Protein AF-A0A1W9VW92-F1 (afdb_monomer)

Nearest PDB structures (foldseek):
  2hr5-assembly1_A  TM=6.811E-01  e=4.823E+00  Pyrococcus furiosus
  6mlt-assembly1_A  TM=2.821E-01  e=1.478E+00  Vibrio cholerae O1 biovar El Tor str. N16961

Secondary structure (DSSP, 8-state):
-------------------------EEETTEEE----EEEEEESS--EEEEEEEEEE-TT--EESEEEEEETTEEEEEEGGGEEEEEE-TT-SS-SSSTTEEEEEEEETTS-EEEEEEE-SSEEEEEETTTTEEEEE-GGGT-EEEEEEE--SEEEE-TTT--EE--TT--B-TTT-PBPEEEE------

Foldseek 3Di:
DDDDPDDDPPPPPDPPPPPPPPDPFDDDPPDGDDLQQWKWWAWPVRDTFTFGPKWWQALVRDTDQWWFKDDDHDTDTGGPQQFFKKFFDLVFLCPPPDGQWGWIWTQTLVRDIDTITTRQRTWMWGQGPVVRGIDIGRSSPSTTGMMGGDDDAKWWAQPPPGDIGRPPVDQADPPPRRGTDIDDRDPPDD

pLDDT: mean 75.58, std 20.57, range [32.0, 95.0]

Mean predicted aligned error: 11.96 Å

Structure (mmCIF, N/CA/C/O backbone):
data_AF-A0A1W9VW92-F1
#
_entry.id   AF-A0A1W9VW92-F1
#
loop_
_atom_site.group_PDB
_atom_site.id
_atom_site.type_symbol
_atom_site.label_atom_id
_atom_site.label_alt_id
_atom_site.label_comp_id
_atom_site.label_asym_id
_atom_site.label_entity_id
_atom_site.label_seq_id
_atom_site.pdbx_PDB_ins_code
_atom_site.Cartn_x
_atom_site.Cartn_y
_atom_site.Cartn_z
_atom_site.occupancy
_atom_site.B_iso_or_equiv
_atom_site.auth_seq_id
_atom_site.auth_comp_id
_atom_site.auth_asym_id
_atom_site.auth_atom_id
_atom_site.pdbx_PDB_model_num
ATOM 1 N N . MET A 1 1 ? -7.649 1.281 -78.343 1.00 40.06 1 MET A N 1
ATOM 2 C CA . MET A 1 1 ? -6.884 0.354 -77.482 1.00 40.06 1 MET A CA 1
ATOM 3 C C . MET A 1 1 ? -6.890 0.902 -76.067 1.00 40.06 1 MET A C 1
ATOM 5 O O . MET A 1 1 ? -6.618 2.079 -75.884 1.00 40.06 1 MET A O 1
ATOM 9 N N . LYS A 1 2 ? -7.332 0.067 -75.124 1.00 39.59 2 LYS A N 1
ATOM 10 C CA . LYS A 1 2 ? -7.549 0.353 -73.701 1.00 39.59 2 LYS A CA 1
ATOM 11 C C . LYS A 1 2 ? -6.207 0.550 -72.988 1.00 39.59 2 LYS A C 1
ATOM 13 O O . LYS A 1 2 ? -5.402 -0.368 -73.035 1.00 39.59 2 LYS A O 1
ATOM 18 N N . ASN A 1 3 ? -6.024 1.656 -72.268 1.00 37.84 3 ASN A N 1
ATOM 19 C CA . ASN A 1 3 ? -5.029 1.747 -71.198 1.00 37.84 3 ASN A CA 1
ATOM 20 C C . ASN A 1 3 ? -5.781 1.902 -69.875 1.00 37.84 3 ASN A C 1
ATOM 22 O O . ASN A 1 3 ? -6.269 2.976 -69.537 1.00 37.84 3 ASN A O 1
ATOM 26 N N . PHE A 1 4 ? -5.939 0.778 -69.179 1.00 41.06 4 PHE A N 1
ATOM 27 C CA . PHE A 1 4 ? -6.441 0.711 -67.813 1.00 41.06 4 PHE A CA 1
ATOM 28 C C . PHE A 1 4 ? -5.296 1.128 -66.883 1.00 41.06 4 PHE A C 1
ATOM 30 O O . PHE A 1 4 ? -4.281 0.439 -66.808 1.00 41.06 4 PHE A O 1
ATOM 37 N N . LEU A 1 5 ? -5.445 2.260 -66.199 1.00 40.91 5 LEU A N 1
ATOM 38 C CA . LEU A 1 5 ? -4.585 2.632 -65.081 1.00 40.91 5 LEU A CA 1
ATOM 39 C C . LEU A 1 5 ? -5.025 1.775 -63.883 1.00 40.91 5 LEU A C 1
ATOM 41 O O . LEU A 1 5 ? -6.068 2.036 -63.286 1.00 40.91 5 LEU A O 1
ATOM 45 N N . ILE A 1 6 ? -4.290 0.708 -63.572 1.00 47.03 6 ILE A N 1
ATOM 46 C CA . ILE A 1 6 ? -4.511 -0.060 -62.343 1.00 47.03 6 ILE A CA 1
ATOM 47 C C . ILE A 1 6 ? -3.692 0.599 -61.235 1.00 47.03 6 ILE A C 1
ATOM 49 O O . ILE A 1 6 ? -2.463 0.584 -61.243 1.00 47.03 6 ILE A O 1
ATOM 53 N N . LEU A 1 7 ? -4.423 1.203 -60.301 1.00 39.25 7 LEU A N 1
ATOM 54 C CA . LEU A 1 7 ? -3.963 1.655 -58.996 1.00 39.25 7 LEU A CA 1
ATOM 55 C C . LEU A 1 7 ? -3.492 0.423 -58.200 1.00 39.25 7 LEU A C 1
ATOM 57 O O . LEU A 1 7 ? -4.304 -0.452 -57.903 1.00 39.25 7 LEU A O 1
ATOM 61 N N . ILE A 1 8 ? -2.211 0.340 -57.842 1.00 43.34 8 ILE A N 1
ATOM 62 C CA . ILE A 1 8 ? -1.732 -0.636 -56.852 1.00 43.34 8 ILE A CA 1
ATOM 63 C C . ILE A 1 8 ? -1.514 0.126 -55.544 1.00 43.34 8 ILE A C 1
ATOM 65 O O . ILE A 1 8 ? -0.464 0.719 -55.313 1.00 43.34 8 ILE A O 1
ATOM 69 N N . LEU A 1 9 ? -2.550 0.139 -54.703 1.00 40.50 9 LEU A N 1
ATOM 70 C CA . LEU A 1 9 ? -2.446 0.484 -53.287 1.00 40.50 9 LEU A CA 1
ATOM 71 C C . LEU A 1 9 ? -1.754 -0.684 -52.580 1.00 40.50 9 LEU A C 1
ATOM 73 O O . LEU A 1 9 ? -2.382 -1.695 -52.271 1.00 40.50 9 LEU A O 1
ATOM 77 N N . ILE A 1 10 ? -0.449 -0.558 -52.350 1.00 43.38 10 ILE A N 1
ATOM 78 C CA . ILE A 1 10 ? 0.281 -1.452 -51.452 1.00 43.38 10 ILE A CA 1
ATOM 79 C C . ILE A 1 10 ? -0.115 -1.051 -50.028 1.00 43.38 10 ILE A C 1
ATOM 81 O O . ILE A 1 10 ? 0.468 -0.147 -49.437 1.00 43.38 10 ILE A O 1
ATOM 85 N N . PHE A 1 11 ? -1.145 -1.703 -49.488 1.00 39.75 11 PHE A N 1
ATOM 86 C CA . PHE A 1 11 ? -1.361 -1.750 -48.046 1.00 39.75 11 PHE A CA 1
ATOM 87 C C . PHE A 1 11 ? -0.229 -2.589 -47.452 1.00 39.75 11 PHE A C 1
ATOM 89 O O . PHE A 1 11 ? -0.288 -3.818 -47.442 1.00 39.75 11 PHE A O 1
ATOM 96 N N . SER A 1 12 ? 0.831 -1.934 -46.982 1.00 36.38 12 SER A N 1
ATOM 97 C CA . SER A 1 12 ? 1.772 -2.557 -46.059 1.00 36.38 12 SER A CA 1
ATOM 98 C C . SER A 1 12 ? 1.027 -2.828 -44.754 1.00 36.38 12 SER A C 1
ATOM 100 O O . SER A 1 12 ? 0.931 -1.960 -43.886 1.00 36.38 12 SER A O 1
ATOM 102 N N . TYR A 1 13 ? 0.460 -4.030 -44.652 1.00 39.12 13 TYR A N 1
ATOM 103 C CA . TYR A 1 13 ? 0.126 -4.675 -43.390 1.00 39.12 13 TYR A CA 1
ATOM 104 C C . TYR A 1 13 ? 1.427 -4.795 -42.592 1.00 39.12 13 TYR A C 1
ATOM 106 O O . TYR A 1 13 ? 2.175 -5.760 -42.732 1.00 39.12 13 TYR A O 1
ATOM 114 N N . PHE A 1 14 ? 1.724 -3.788 -41.778 1.00 38.12 14 PHE A N 1
ATOM 115 C CA . PHE A 1 14 ? 2.544 -4.021 -40.604 1.00 38.12 14 PHE A CA 1
ATOM 116 C C . PHE A 1 14 ? 1.687 -4.870 -39.667 1.00 38.12 14 PHE A C 1
ATOM 118 O O . PHE A 1 14 ? 0.619 -4.400 -39.261 1.00 38.12 14 PHE A O 1
ATOM 125 N N . PRO A 1 15 ? 2.081 -6.105 -39.314 1.00 37.47 15 PRO A N 1
ATOM 126 C CA . PRO A 1 15 ? 1.569 -6.654 -38.080 1.00 37.47 15 PRO A CA 1
ATOM 127 C C . PRO A 1 15 ? 2.000 -5.666 -36.994 1.00 37.47 15 PRO A C 1
ATOM 129 O O . PRO A 1 15 ? 3.193 -5.428 -36.796 1.00 37.47 15 PRO A O 1
ATOM 132 N N . LEU A 1 16 ? 1.017 -5.049 -36.336 1.00 39.41 16 LEU A N 1
ATOM 133 C CA . LEU A 1 16 ? 1.162 -4.610 -34.957 1.00 39.41 16 LEU A CA 1
ATOM 134 C C . LEU A 1 16 ? 1.592 -5.862 -34.194 1.00 39.41 16 LEU A C 1
ATOM 136 O O . LEU A 1 16 ? 0.768 -6.650 -33.738 1.00 39.41 16 LEU A O 1
ATOM 140 N N . ILE A 1 17 ? 2.902 -6.086 -34.150 1.00 39.09 17 ILE A N 1
ATOM 141 C CA . ILE A 1 17 ? 3.525 -6.875 -33.110 1.00 39.09 17 ILE A CA 1
ATOM 142 C C . ILE A 1 17 ? 3.243 -6.035 -31.874 1.00 39.09 17 ILE A C 1
ATOM 144 O O . ILE A 1 17 ? 3.943 -5.068 -31.587 1.00 39.09 17 ILE A O 1
ATOM 148 N N . GLY A 1 18 ? 2.122 -6.335 -31.219 1.00 34.53 18 GLY A N 1
ATOM 149 C CA . GLY A 1 18 ? 2.037 -6.086 -29.800 1.00 34.53 18 GLY A CA 1
ATOM 150 C C . GLY A 1 18 ? 3.250 -6.789 -29.226 1.00 34.53 18 GLY A C 1
ATOM 151 O O . GLY A 1 18 ? 3.357 -8.011 -29.328 1.00 34.53 18 GLY A O 1
ATOM 152 N N . GLU A 1 19 ? 4.205 -6.013 -28.725 1.00 32.00 19 GLU A N 1
ATOM 153 C CA . GLU A 1 19 ? 5.074 -6.522 -27.683 1.00 32.00 19 GLU A CA 1
ATOM 154 C C . GLU A 1 19 ? 4.125 -7.103 -26.636 1.00 32.00 19 GLU A C 1
ATOM 156 O O . GLU A 1 19 ? 3.408 -6.373 -25.949 1.00 32.00 19 GLU A O 1
ATOM 161 N N . GLU A 1 20 ? 4.046 -8.434 -26.570 1.00 34.25 20 GLU A N 1
ATOM 162 C CA . GLU A 1 20 ? 3.711 -9.060 -25.306 1.00 34.25 20 GLU A CA 1
ATOM 163 C C . GLU A 1 20 ? 4.701 -8.447 -24.322 1.00 34.25 20 GLU A C 1
ATOM 165 O O . GLU A 1 20 ? 5.908 -8.650 -24.446 1.00 34.25 20 GLU A O 1
ATOM 170 N N . VAL A 1 21 ? 4.192 -7.653 -23.383 1.00 36.69 21 VAL A N 1
ATOM 171 C CA . VAL A 1 21 ? 4.941 -7.198 -22.214 1.00 36.69 21 VAL A CA 1
ATOM 172 C C . VAL A 1 21 ? 5.168 -8.435 -21.336 1.00 36.69 21 VAL A C 1
ATOM 174 O O . VAL A 1 21 ? 4.574 -8.604 -20.278 1.00 36.69 21 VAL A O 1
ATOM 177 N N . LYS A 1 22 ? 5.970 -9.373 -21.838 1.00 36.28 22 LYS A N 1
ATOM 178 C CA . LYS A 1 22 ? 6.556 -10.481 -21.105 1.00 36.28 22 LYS A CA 1
ATOM 179 C C . LYS A 1 22 ? 7.962 -10.033 -20.777 1.00 36.28 22 LYS A C 1
ATOM 181 O O . LYS A 1 22 ? 8.830 -10.066 -21.636 1.00 36.28 22 LYS A O 1
ATOM 186 N N . ASP A 1 23 ? 8.087 -9.536 -19.555 1.00 46.94 23 ASP A N 1
ATOM 187 C CA . ASP A 1 23 ? 9.312 -9.286 -18.785 1.00 46.94 23 ASP A CA 1
ATOM 188 C C . ASP A 1 23 ? 9.336 -7.870 -18.208 1.00 46.94 23 ASP A C 1
ATOM 190 O O . ASP A 1 23 ? 10.235 -7.059 -18.417 1.00 46.94 23 ASP A O 1
ATOM 194 N N . ASN A 1 24 ? 8.333 -7.602 -17.375 1.00 42.19 24 ASN A N 1
ATOM 195 C CA . ASN A 1 24 ? 8.362 -6.537 -16.382 1.00 42.19 24 ASN A CA 1
ATOM 196 C C . ASN A 1 24 ? 9.312 -6.923 -15.225 1.00 42.19 24 ASN A C 1
ATOM 198 O O . ASN A 1 24 ? 8.895 -7.084 -14.085 1.00 42.19 24 ASN A O 1
ATOM 202 N N . LYS A 1 25 ? 10.607 -7.107 -15.498 1.00 41.59 25 LYS A N 1
ATOM 203 C CA . LYS A 1 25 ? 11.623 -7.332 -14.456 1.00 41.59 25 LYS A CA 1
ATOM 204 C C . LYS A 1 25 ? 12.615 -6.176 -14.477 1.00 41.59 25 LYS A C 1
ATOM 206 O O . LYS A 1 25 ? 13.419 -6.055 -15.397 1.00 41.59 25 LYS A O 1
ATOM 211 N N . ILE A 1 26 ? 12.561 -5.306 -13.466 1.00 37.84 26 ILE A N 1
ATOM 212 C CA . ILE A 1 26 ? 13.594 -4.283 -13.270 1.00 37.84 26 ILE A CA 1
ATOM 213 C C . ILE A 1 26 ? 14.710 -4.914 -12.436 1.00 37.84 26 ILE A C 1
ATOM 215 O O . ILE A 1 26 ? 14.524 -5.252 -11.268 1.00 37.84 26 ILE A O 1
ATOM 219 N N . LEU A 1 27 ? 15.873 -5.080 -13.063 1.00 32.44 27 LEU A N 1
ATOM 220 C CA . LEU A 1 27 ? 17.086 -5.595 -12.438 1.00 32.44 27 LEU A CA 1
ATOM 221 C C . LEU A 1 27 ? 17.753 -4.500 -11.597 1.00 32.44 27 LEU A C 1
ATOM 223 O O . LEU A 1 27 ? 18.118 -3.448 -12.122 1.00 32.44 27 LEU A O 1
ATOM 227 N N . PHE A 1 28 ? 17.972 -4.776 -10.312 1.00 35.41 28 PHE A N 1
ATOM 228 C CA . PHE A 1 28 ? 18.953 -4.059 -9.498 1.00 35.41 28 PHE A CA 1
ATOM 229 C C . PHE A 1 28 ? 20.000 -5.066 -9.021 1.00 35.41 28 PHE A C 1
ATOM 231 O O . PHE A 1 28 ? 19.653 -5.980 -8.279 1.00 35.41 28 PHE A O 1
ATOM 238 N N . GLU A 1 29 ? 21.248 -4.896 -9.476 1.00 41.31 29 GLU A N 1
ATOM 239 C CA . GLU A 1 29 ? 22.472 -5.523 -8.934 1.00 41.31 29 GLU A CA 1
ATOM 240 C C . GLU A 1 29 ? 22.288 -6.973 -8.436 1.00 41.31 29 GLU A C 1
ATOM 242 O O . GLU A 1 29 ? 22.528 -7.278 -7.272 1.00 41.31 29 GLU A O 1
ATOM 247 N N . ASP A 1 30 ? 21.842 -7.863 -9.331 1.00 39.53 30 ASP A N 1
ATOM 248 C CA . ASP A 1 30 ? 21.694 -9.316 -9.116 1.00 39.53 30 ASP A CA 1
ATOM 249 C C . ASP A 1 30 ? 20.403 -9.786 -8.416 1.00 39.53 30 ASP A C 1
ATOM 251 O O . ASP A 1 30 ? 20.308 -10.945 -8.008 1.00 39.53 30 ASP A O 1
ATOM 255 N N . ARG A 1 31 ? 19.374 -8.934 -8.286 1.00 37.12 31 ARG A N 1
ATOM 256 C CA . ARG A 1 31 ? 18.051 -9.338 -7.769 1.00 37.12 31 ARG A CA 1
ATOM 257 C C . ARG A 1 31 ? 16.915 -8.872 -8.676 1.00 37.12 31 ARG A C 1
ATOM 259 O O . ARG A 1 31 ? 16.837 -7.697 -9.041 1.00 37.12 31 ARG A O 1
ATOM 266 N N . VAL A 1 32 ? 16.004 -9.791 -9.003 1.00 41.03 32 VAL A N 1
ATOM 267 C CA . VAL A 1 32 ? 14.725 -9.472 -9.650 1.00 41.03 32 VAL A CA 1
ATOM 268 C C . VAL A 1 32 ? 13.829 -8.846 -8.587 1.00 41.03 32 VAL A C 1
ATOM 270 O O . VAL A 1 32 ? 13.257 -9.532 -7.745 1.00 41.03 32 VAL A O 1
ATOM 273 N N . TYR A 1 33 ? 13.759 -7.519 -8.571 1.00 42.00 33 TYR A N 1
ATOM 274 C CA . TYR A 1 33 ? 12.760 -6.826 -7.773 1.00 42.00 33 TYR A CA 1
ATOM 275 C C . TYR A 1 33 ? 11.498 -6.724 -8.627 1.00 42.00 33 TYR A C 1
ATOM 277 O O . TYR A 1 33 ? 11.541 -6.142 -9.711 1.00 42.00 33 TYR A O 1
ATOM 285 N N . ASP A 1 34 ? 10.393 -7.287 -8.145 1.00 52.59 34 ASP A N 1
ATOM 286 C CA . ASP A 1 34 ? 9.054 -7.024 -8.672 1.00 52.59 34 ASP A CA 1
ATOM 287 C C . ASP A 1 34 ? 8.388 -5.954 -7.787 1.00 52.59 34 ASP A C 1
ATOM 289 O O . ASP A 1 34 ? 7.787 -6.269 -6.752 1.00 52.59 34 ASP A O 1
ATOM 293 N N . PRO A 1 35 ? 8.578 -4.653 -8.085 1.00 51.25 35 PRO A N 1
ATOM 294 C CA . PRO A 1 35 ? 7.805 -3.611 -7.447 1.00 51.25 35 PRO A CA 1
ATOM 295 C C . PRO A 1 35 ? 6.425 -3.584 -8.099 1.00 51.25 35 PRO A C 1
ATOM 297 O O . PRO A 1 35 ? 6.255 -2.880 -9.091 1.00 51.25 35 PRO A O 1
ATOM 300 N N . PHE A 1 36 ? 5.470 -4.317 -7.520 1.00 62.03 36 PHE A N 1
ATOM 301 C CA . PHE A 1 36 ? 4.012 -4.152 -7.652 1.00 62.03 36 PHE A CA 1
ATOM 302 C C . PHE A 1 36 ? 3.617 -3.181 -8.756 1.00 62.03 36 PHE A C 1
ATOM 304 O O . PHE A 1 36 ? 3.574 -1.958 -8.557 1.00 62.03 36 PHE A O 1
ATOM 311 N N . PHE A 1 37 ? 3.398 -3.729 -9.949 1.00 63.31 37 PHE A N 1
ATOM 312 C CA . PHE A 1 37 ? 3.273 -2.898 -11.133 1.00 63.31 37 PHE A CA 1
ATOM 313 C C . PHE A 1 37 ? 2.050 -2.023 -11.114 1.00 63.31 37 PHE A C 1
ATOM 315 O O . PHE A 1 37 ? 2.101 -1.018 -11.815 1.00 63.31 37 PHE A O 1
ATOM 322 N N . SER A 1 38 ? 1.006 -2.351 -10.344 1.00 85.31 38 SER A N 1
ATOM 323 C CA . SER A 1 38 ? -0.173 -1.506 -10.272 1.00 85.31 38 SER A CA 1
ATOM 324 C C . SER A 1 38 ? -0.913 -1.516 -8.939 1.00 85.31 38 SER A C 1
ATOM 326 O O . SER A 1 38 ? -0.801 -2.428 -8.122 1.00 85.31 38 SER A O 1
ATOM 328 N N . ALA A 1 39 ? -1.667 -0.444 -8.729 1.00 92.12 39 ALA A N 1
ATOM 329 C CA . ALA A 1 39 ? -2.627 -0.313 -7.652 1.00 92.12 39 ALA A CA 1
ATOM 330 C C . ALA A 1 39 ? -3.865 0.428 -8.167 1.00 92.12 39 ALA A C 1
ATOM 332 O O . ALA A 1 39 ? -3.744 1.318 -9.011 1.00 92.12 39 ALA A O 1
ATOM 333 N N . THR A 1 40 ? -5.038 0.100 -7.634 1.00 94.62 40 THR A N 1
ATOM 334 C CA . THR A 1 40 ? -6.226 0.946 -7.754 1.00 94.62 40 THR A CA 1
ATOM 335 C C . THR A 1 40 ? -6.297 1.849 -6.537 1.00 94.62 40 THR A C 1
ATOM 337 O O . THR A 1 40 ? -6.327 1.380 -5.400 1.00 94.62 40 THR A O 1
ATOM 340 N N . VAL A 1 41 ? -6.323 3.155 -6.768 1.00 94.94 41 VAL A N 1
ATOM 341 C CA . VAL A 1 41 ? -6.540 4.159 -5.727 1.00 94.94 41 VAL A CA 1
ATOM 342 C C . VAL A 1 41 ? -7.939 4.721 -5.902 1.00 94.94 41 VAL A C 1
ATOM 344 O O . VAL A 1 41 ? -8.288 5.139 -7.000 1.00 94.94 41 VAL A O 1
ATOM 347 N N . VAL A 1 42 ? -8.729 4.734 -4.834 1.00 94.69 42 VAL A N 1
ATOM 348 C CA . VAL A 1 42 ? -10.076 5.315 -4.844 1.00 94.69 42 VAL A CA 1
ATOM 349 C C . VAL A 1 42 ? -10.063 6.579 -4.010 1.00 94.69 42 VAL A C 1
ATOM 351 O O . VAL A 1 42 ? -9.643 6.554 -2.847 1.00 94.69 42 VAL A O 1
ATOM 354 N N . ASP A 1 43 ? -10.505 7.685 -4.594 1.00 91.31 43 ASP A N 1
ATOM 355 C CA . ASP A 1 43 ? -10.560 8.966 -3.903 1.00 91.31 43 ASP A CA 1
ATOM 356 C C . ASP A 1 43 ? -11.820 9.107 -3.021 1.00 91.31 43 ASP A C 1
ATOM 358 O O . ASP A 1 43 ? -12.565 8.149 -2.789 1.00 91.31 43 ASP A O 1
ATOM 362 N N . ASN A 1 44 ? -12.042 10.293 -2.453 1.00 87.44 44 ASN A N 1
ATOM 363 C CA . ASN A 1 44 ? -13.218 10.585 -1.629 1.00 87.44 44 ASN A CA 1
ATOM 364 C C . ASN A 1 44 ? -14.491 10.928 -2.426 1.00 87.44 44 ASN A C 1
ATOM 366 O O . ASN A 1 44 ? -15.562 11.035 -1.826 1.00 87.44 44 ASN A O 1
ATOM 370 N N . GLN A 1 45 ? -14.390 11.075 -3.747 1.00 89.81 45 GLN A N 1
ATOM 371 C CA . GLN A 1 45 ? -15.508 11.250 -4.677 1.00 89.81 45 GLN A CA 1
ATOM 372 C C . GLN A 1 45 ? -15.933 9.918 -5.315 1.00 89.81 45 GLN A C 1
ATOM 374 O O . GLN A 1 45 ? -16.985 9.854 -5.952 1.00 89.81 45 GLN A O 1
ATOM 379 N N . GLY A 1 46 ? -15.154 8.854 -5.101 1.00 90.38 46 GLY A N 1
ATOM 380 C CA . GLY A 1 46 ? -15.357 7.544 -5.709 1.00 90.38 46 GLY A CA 1
ATOM 381 C C . GLY A 1 46 ? -14.719 7.419 -7.093 1.00 90.38 46 GLY A C 1
ATOM 382 O O . GLY A 1 46 ? -15.055 6.489 -7.820 1.00 90.38 46 GLY A O 1
ATOM 383 N N . GLU A 1 47 ? -13.829 8.340 -7.477 1.00 92.00 47 GLU A N 1
ATOM 384 C CA . GLU A 1 47 ? -13.027 8.193 -8.687 1.00 92.00 47 GLU A CA 1
ATOM 385 C C . GLU A 1 47 ? -11.930 7.148 -8.462 1.00 92.00 47 GLU A C 1
ATOM 387 O O . GLU A 1 47 ? -11.235 7.149 -7.442 1.00 92.00 47 GLU A O 1
ATOM 392 N N . GLU A 1 48 ? -11.790 6.248 -9.434 1.00 94.50 48 GLU A N 1
ATOM 393 C CA . GLU A 1 48 ? -10.800 5.179 -9.422 1.00 94.50 48 GLU A CA 1
ATOM 394 C C . GLU A 1 48 ? -9.629 5.512 -10.347 1.00 94.50 48 GLU A C 1
ATOM 396 O O . GLU A 1 48 ? -9.799 5.795 -11.537 1.00 94.50 48 GLU A O 1
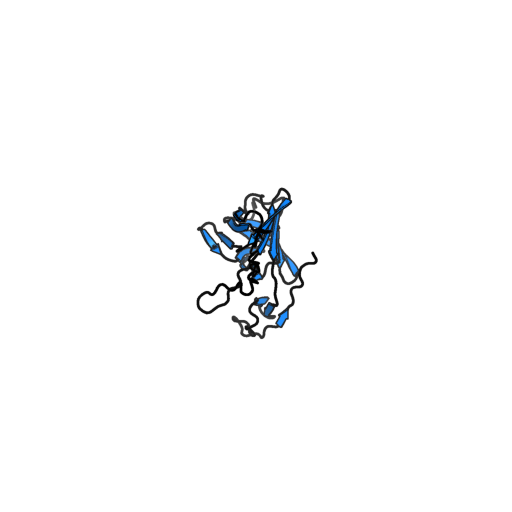ATOM 401 N N . PHE A 1 49 ? -8.424 5.402 -9.798 1.00 93.69 49 PHE A N 1
ATOM 402 C CA . PHE A 1 49 ? -7.166 5.599 -10.497 1.00 93.69 49 PHE A CA 1
ATOM 403 C C . PHE A 1 49 ? -6.425 4.268 -10.559 1.00 93.69 49 PHE A C 1
ATOM 405 O O . PHE A 1 49 ? -5.891 3.804 -9.549 1.00 93.69 49 PHE A O 1
ATOM 412 N N . LEU A 1 50 ? -6.361 3.666 -11.748 1.00 92.88 50 LEU A N 1
ATOM 413 C CA . LEU A 1 50 ? -5.464 2.543 -12.002 1.00 92.88 50 LEU A CA 1
ATOM 414 C C . LEU A 1 50 ? -4.072 3.098 -12.291 1.00 92.88 50 LEU A C 1
ATOM 416 O O . LEU A 1 50 ? -3.805 3.646 -13.367 1.00 92.88 50 LEU A O 1
ATOM 420 N N . ILE A 1 51 ? -3.187 2.974 -11.311 1.00 91.25 51 ILE A N 1
ATOM 421 C CA . ILE A 1 51 ? -1.828 3.494 -11.406 1.00 91.25 51 ILE A CA 1
ATOM 422 C C . ILE A 1 51 ? -0.836 2.367 -11.551 1.00 91.25 51 ILE A C 1
ATOM 424 O O . ILE A 1 51 ? -1.038 1.284 -11.016 1.00 91.25 51 ILE A O 1
ATOM 428 N N . SER A 1 52 ? 0.277 2.663 -12.212 1.00 88.31 52 SER A N 1
ATOM 429 C CA . SER A 1 52 ? 1.424 1.775 -12.297 1.00 88.31 52 SER A CA 1
ATOM 430 C C . SER A 1 52 ? 2.677 2.336 -11.640 1.00 88.31 52 SER A C 1
ATOM 432 O O . SER A 1 52 ? 2.751 3.532 -11.362 1.00 88.31 52 SER A O 1
ATOM 434 N N . ARG A 1 53 ? 3.677 1.478 -11.389 1.00 85.62 53 ARG A N 1
ATOM 435 C CA . ARG A 1 53 ? 4.967 1.865 -10.774 1.00 85.62 53 ARG A CA 1
ATOM 436 C C . ARG A 1 53 ? 4.775 2.558 -9.418 1.00 85.62 53 ARG A C 1
ATOM 438 O O . ARG A 1 53 ? 5.421 3.568 -9.123 1.00 85.62 53 ARG A O 1
ATOM 445 N N . ALA A 1 54 ? 3.863 2.011 -8.621 1.00 89.50 54 ALA A N 1
ATOM 446 C CA . ALA A 1 54 ? 3.453 2.578 -7.350 1.00 89.50 54 ALA A CA 1
ATOM 447 C C . ALA A 1 54 ? 4.637 2.713 -6.378 1.00 89.50 54 ALA A C 1
ATOM 449 O O . ALA A 1 54 ? 5.446 1.801 -6.201 1.00 89.50 54 ALA A O 1
ATOM 450 N N . SER A 1 55 ? 4.739 3.863 -5.719 1.00 91.88 55 SER A N 1
ATOM 451 C CA . SER A 1 55 ? 5.743 4.108 -4.683 1.00 91.88 55 SER A CA 1
ATOM 452 C C . SER A 1 55 ? 5.249 5.114 -3.655 1.00 91.88 55 SER A C 1
ATOM 454 O O . SER A 1 55 ? 4.398 5.951 -3.944 1.00 91.88 55 SER A O 1
ATOM 456 N N . PHE A 1 56 ? 5.784 5.030 -2.441 1.00 92.94 56 PHE A N 1
ATOM 457 C CA . PHE A 1 56 ? 5.540 6.017 -1.396 1.00 92.94 56 PHE A CA 1
ATOM 458 C C . PHE A 1 56 ? 6.796 6.853 -1.193 1.00 92.94 56 PHE A C 1
ATOM 460 O O . PHE A 1 56 ? 7.879 6.303 -1.032 1.00 92.94 56 PHE A O 1
ATOM 467 N N . PHE A 1 57 ? 6.655 8.169 -1.192 1.00 92.81 57 PHE A N 1
ATOM 468 C CA . PHE A 1 57 ? 7.713 9.100 -0.829 1.00 92.81 57 PHE A CA 1
ATOM 469 C C . PHE A 1 57 ? 7.413 9.628 0.560 1.00 92.81 57 PHE A C 1
ATOM 471 O O . PHE A 1 57 ? 6.312 10.124 0.786 1.00 92.81 57 PHE A O 1
ATOM 478 N N . ASP A 1 58 ? 8.353 9.498 1.491 1.00 91.31 58 ASP A N 1
ATOM 479 C CA . ASP A 1 58 ? 8.168 10.015 2.847 1.00 91.31 58 ASP A CA 1
ATOM 480 C C . ASP A 1 58 ? 8.358 11.542 2.926 1.00 91.31 58 ASP A C 1
ATOM 482 O O . ASP A 1 58 ? 8.566 12.223 1.920 1.00 91.31 58 ASP A O 1
ATOM 486 N N . GLU A 1 59 ? 8.268 12.108 4.133 1.00 89.19 59 GLU A N 1
ATOM 487 C CA . GLU A 1 59 ? 8.424 13.551 4.349 1.00 89.19 59 GLU A CA 1
ATOM 488 C C . GLU A 1 59 ? 9.808 14.113 3.970 1.00 89.19 59 GLU A C 1
ATOM 490 O O . GLU A 1 59 ? 9.959 15.330 3.856 1.00 89.19 59 GLU A O 1
ATOM 495 N N . PHE A 1 60 ? 10.809 13.252 3.770 1.00 92.19 60 PHE A N 1
ATOM 496 C CA . PHE A 1 60 ? 12.155 13.626 3.333 1.00 92.19 60 PHE A CA 1
ATOM 497 C C . PHE A 1 60 ? 12.355 13.426 1.829 1.00 92.19 60 PHE A C 1
ATOM 499 O O . P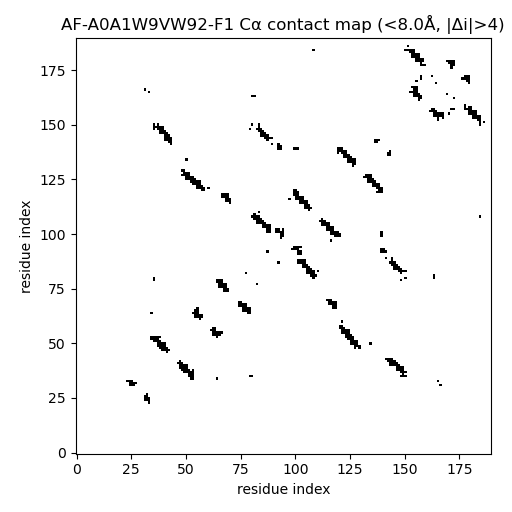HE A 1 60 ? 13.457 13.635 1.328 1.00 92.19 60 PHE A O 1
ATOM 506 N N . ASN A 1 61 ? 11.285 13.079 1.104 1.00 91.00 61 ASN A N 1
ATOM 507 C CA . ASN A 1 61 ? 11.300 12.762 -0.319 1.00 91.00 61 ASN A CA 1
ATOM 508 C C . ASN A 1 61 ? 12.108 11.496 -0.658 1.00 91.00 61 ASN A C 1
ATOM 510 O O . ASN A 1 61 ? 12.545 11.321 -1.799 1.00 91.00 61 ASN A O 1
ATOM 514 N N . ASP A 1 62 ? 12.272 10.584 0.304 1.00 91.88 62 ASP A N 1
ATOM 515 C CA . ASP A 1 62 ? 12.868 9.283 0.036 1.00 91.88 62 ASP A CA 1
ATOM 516 C C . ASP A 1 62 ? 11.822 8.326 -0.535 1.00 91.88 62 ASP A C 1
ATOM 518 O O . ASP A 1 62 ? 10.777 8.080 0.075 1.00 91.88 62 ASP A O 1
ATOM 522 N N . LYS A 1 63 ? 12.153 7.691 -1.660 1.00 90.75 63 LYS A N 1
ATOM 523 C CA . LYS A 1 63 ? 11.316 6.658 -2.274 1.00 90.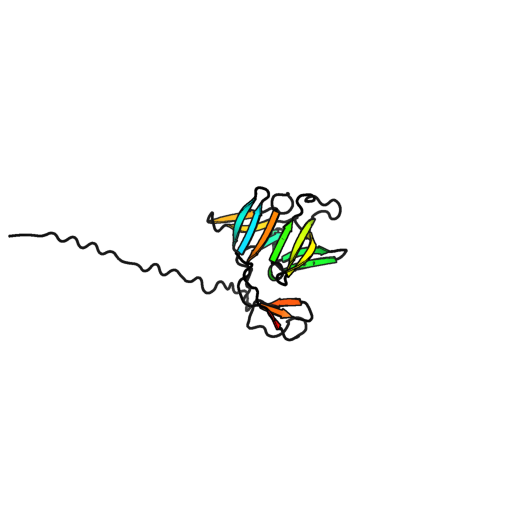75 63 LYS A CA 1
ATOM 524 C C . LYS A 1 63 ? 11.340 5.360 -1.459 1.00 90.75 63 LYS A C 1
ATOM 526 O O . LYS A 1 63 ? 12.404 4.805 -1.187 1.00 90.75 63 LYS A O 1
ATOM 531 N N . LYS A 1 64 ? 10.160 4.838 -1.125 1.00 90.31 64 LYS A N 1
ATOM 532 C CA . LYS A 1 64 ? 9.917 3.588 -0.391 1.00 90.31 64 LYS A CA 1
ATOM 533 C C . LYS A 1 64 ? 8.901 2.709 -1.138 1.00 90.31 64 LYS A C 1
ATOM 535 O O . LYS A 1 64 ? 8.043 3.193 -1.877 1.00 90.31 64 LYS A O 1
ATOM 540 N N . PHE A 1 65 ? 8.973 1.404 -0.877 1.00 89.75 65 PHE A N 1
ATOM 541 C CA . PHE A 1 65 ? 8.049 0.366 -1.378 1.00 89.75 65 PHE A CA 1
ATOM 542 C C . PHE A 1 65 ? 7.355 -0.372 -0.220 1.00 89.75 65 PHE A C 1
ATOM 544 O O . PHE A 1 65 ? 7.105 -1.583 -0.230 1.00 89.75 65 PHE A O 1
ATOM 551 N N . PHE A 1 66 ? 7.150 0.370 0.859 1.00 91.56 66 PHE A N 1
ATOM 552 C CA . PHE A 1 66 ? 6.520 -0.069 2.086 1.00 91.56 66 PHE A CA 1
ATOM 553 C C . PHE A 1 66 ? 5.904 1.149 2.767 1.00 91.56 66 PHE A C 1
ATOM 555 O O . PHE A 1 66 ? 6.332 2.282 2.535 1.00 91.56 66 PHE A O 1
ATOM 562 N N . PHE A 1 67 ? 4.947 0.905 3.653 1.00 92.88 67 PHE A N 1
ATOM 563 C CA . PHE A 1 67 ? 4.456 1.924 4.569 1.00 92.88 67 PHE A CA 1
ATOM 564 C C . PHE A 1 67 ? 4.982 1.690 5.977 1.00 92.88 67 PHE A C 1
ATOM 566 O O . PHE A 1 67 ? 5.194 0.555 6.402 1.00 92.88 67 PHE A O 1
ATOM 573 N N . TRP A 1 68 ? 5.151 2.773 6.729 1.00 93.31 68 TRP A N 1
ATOM 574 C CA . TRP A 1 68 ? 5.310 2.678 8.173 1.00 93.31 68 TRP A CA 1
ATOM 575 C C . TRP A 1 68 ? 3.938 2.485 8.810 1.00 93.31 68 TRP A C 1
ATOM 577 O O . TRP A 1 68 ? 3.051 3.327 8.664 1.00 93.31 68 TRP A O 1
ATOM 587 N N . VAL A 1 69 ? 3.778 1.376 9.521 1.00 93.12 69 VAL A N 1
ATOM 588 C CA . VAL A 1 69 ? 2.532 0.976 10.163 1.00 93.12 69 VAL A CA 1
ATOM 589 C C . VAL A 1 69 ? 2.746 0.925 11.665 1.00 93.12 69 VAL A C 1
ATOM 591 O O . VAL A 1 69 ? 3.745 0.399 12.163 1.00 93.12 69 VAL A O 1
ATOM 594 N N . ARG A 1 70 ? 1.786 1.471 12.405 1.00 91.62 70 ARG A N 1
ATOM 595 C CA . ARG A 1 70 ? 1.718 1.377 13.855 1.00 91.62 70 ARG A CA 1
ATOM 596 C C . ARG A 1 70 ? 0.515 0.541 14.274 1.00 91.62 70 ARG A C 1
ATOM 598 O O . ARG A 1 70 ? -0.616 0.782 13.855 1.00 91.62 70 ARG A O 1
ATOM 605 N N . ARG A 1 71 ? 0.771 -0.433 15.147 1.00 87.75 71 ARG A N 1
ATOM 606 C CA . ARG A 1 71 ? -0.244 -1.239 15.839 1.00 87.75 71 ARG A CA 1
ATOM 607 C C . ARG A 1 71 ? 0.147 -1.321 17.309 1.00 87.75 71 ARG A C 1
ATOM 609 O O . ARG A 1 71 ? 1.291 -1.652 17.622 1.00 87.75 71 ARG A O 1
ATOM 616 N N . ASN A 1 72 ? -0.791 -1.028 18.207 1.00 79.62 72 ASN A N 1
ATOM 617 C CA . ASN A 1 72 ? -0.520 -0.896 19.641 1.00 79.62 72 ASN A CA 1
ATOM 618 C C . ASN A 1 72 ? 0.633 0.108 19.886 1.00 79.62 72 ASN A C 1
ATOM 620 O O . ASN A 1 72 ? 0.531 1.266 19.487 1.00 79.62 72 ASN A O 1
ATOM 624 N N . SER A 1 73 ? 1.741 -0.326 20.497 1.00 73.19 73 SER A N 1
ATOM 625 C CA . SER A 1 73 ? 2.945 0.483 20.751 1.00 73.19 73 SER A CA 1
ATOM 626 C C . SER A 1 73 ? 4.051 0.340 19.692 1.00 73.19 73 SER A C 1
ATOM 628 O O . SER A 1 73 ? 4.995 1.131 19.694 1.00 73.19 73 SER A O 1
ATOM 630 N N . GLY A 1 74 ? 3.955 -0.638 18.786 1.00 85.94 74 GLY A N 1
ATOM 631 C CA . GLY A 1 74 ? 5.004 -0.953 17.814 1.00 85.94 74 GLY A CA 1
ATOM 632 C C . GLY A 1 74 ? 4.910 -0.115 16.541 1.00 85.94 74 GLY A C 1
ATOM 633 O O . GLY A 1 74 ? 3.813 0.134 16.043 1.00 85.94 74 GLY A O 1
ATOM 634 N N . LEU A 1 75 ? 6.063 0.294 16.008 1.00 91.00 75 LEU A N 1
ATOM 635 C CA . LEU A 1 75 ? 6.219 0.873 14.671 1.00 91.00 75 LEU A CA 1
ATOM 636 C C . LEU A 1 75 ? 7.038 -0.103 13.826 1.00 91.00 75 LEU A C 1
ATOM 638 O O . LEU A 1 75 ? 8.129 -0.491 14.238 1.00 91.00 75 LEU A O 1
ATOM 642 N N . TYR A 1 76 ? 6.524 -0.493 12.667 1.00 90.88 76 TYR A N 1
ATOM 643 C CA . TYR A 1 76 ? 7.194 -1.430 11.770 1.00 90.88 76 TYR A CA 1
ATOM 644 C C . TYR A 1 76 ? 6.923 -1.068 10.311 1.00 90.88 76 TYR A C 1
ATOM 646 O O . TYR A 1 76 ? 5.962 -0.364 9.996 1.00 90.88 76 TYR A O 1
ATOM 654 N N . SER A 1 77 ? 7.798 -1.513 9.415 1.00 91.81 77 SER A N 1
ATOM 655 C CA . SER A 1 77 ? 7.587 -1.390 7.977 1.00 91.81 77 SER A CA 1
ATOM 656 C C . SER A 1 77 ? 6.705 -2.536 7.486 1.00 91.81 77 SER A C 1
ATOM 658 O O . SER A 1 77 ? 6.934 -3.700 7.812 1.00 91.81 77 SER A O 1
ATOM 660 N N . LEU A 1 78 ? 5.699 -2.211 6.680 1.00 90.88 78 LEU A N 1
ATOM 661 C CA . LEU A 1 78 ? 4.880 -3.188 5.977 1.00 90.88 78 LEU A CA 1
ATOM 662 C C . LEU A 1 78 ? 5.056 -2.985 4.477 1.00 90.88 78 LEU A C 1
ATOM 664 O O . LEU A 1 78 ? 4.631 -1.974 3.916 1.00 90.88 78 LEU A O 1
ATOM 668 N N . SER A 1 79 ? 5.746 -3.931 3.843 1.00 88.62 79 SER A N 1
ATOM 669 C CA . SER A 1 79 ? 5.995 -3.902 2.402 1.00 88.62 79 SER A CA 1
ATOM 670 C C . SER A 1 79 ? 4.691 -3.998 1.623 1.00 88.62 79 SER A C 1
ATOM 672 O O . SER A 1 79 ? 3.803 -4.751 2.019 1.00 88.62 79 SER A O 1
ATOM 674 N N . PHE A 1 80 ? 4.607 -3.285 0.496 1.00 88.44 80 PHE A N 1
ATOM 675 C CA . PHE A 1 80 ? 3.456 -3.356 -0.413 1.00 88.44 80 PHE A CA 1
ATOM 676 C C . PHE A 1 80 ? 3.149 -4.797 -0.834 1.00 88.44 80 PHE A C 1
ATOM 678 O O . PHE A 1 80 ? 1.989 -5.158 -0.953 1.00 88.44 80 PHE A O 1
ATOM 685 N N . LYS A 1 81 ? 4.176 -5.653 -0.902 1.00 81.75 81 LYS A N 1
ATOM 686 C CA . LYS A 1 81 ? 4.054 -7.083 -1.208 1.00 81.75 81 LYS A CA 1
ATOM 687 C C . LYS A 1 81 ? 3.180 -7.878 -0.259 1.00 81.75 81 LYS A C 1
ATOM 689 O O . LYS A 1 81 ? 2.625 -8.898 -0.628 1.00 81.75 81 LYS A O 1
ATOM 694 N N . ASN A 1 82 ? 3.088 -7.424 0.982 1.00 85.50 82 ASN A N 1
ATOM 695 C CA . ASN A 1 82 ? 2.292 -8.095 1.993 1.00 85.50 82 ASN A CA 1
ATOM 696 C C . ASN A 1 82 ? 0.880 -7.503 2.067 1.00 85.50 82 ASN A C 1
ATOM 698 O O . ASN A 1 82 ? 0.048 -8.040 2.789 1.00 85.50 82 ASN A O 1
ATOM 702 N N . ILE A 1 83 ? 0.614 -6.396 1.367 1.00 90.06 83 ILE A N 1
ATOM 703 C CA . ILE A 1 83 ? -0.633 -5.641 1.439 1.00 90.06 83 ILE A CA 1
ATOM 704 C C . ILE A 1 83 ? -1.462 -5.957 0.204 1.00 90.06 83 ILE A C 1
ATOM 706 O O . ILE A 1 83 ? -1.011 -5.747 -0.915 1.00 90.06 83 ILE A O 1
ATOM 710 N N . LYS A 1 84 ? -2.698 -6.392 0.424 1.00 90.75 84 LYS A N 1
ATOM 711 C CA . LYS A 1 84 ? -3.708 -6.488 -0.626 1.00 90.75 84 LYS A CA 1
ATOM 712 C C . LYS A 1 84 ? -4.513 -5.201 -0.716 1.00 90.75 84 LYS A C 1
ATOM 714 O O . LYS A 1 84 ? -4.629 -4.613 -1.781 1.00 90.75 84 LYS A O 1
ATOM 719 N N . LYS A 1 85 ? -5.033 -4.715 0.415 1.00 94.44 85 LYS A N 1
ATOM 720 C CA . LYS A 1 85 ? -5.884 -3.520 0.432 1.00 94.44 85 LYS A CA 1
ATOM 721 C C . LYS A 1 85 ? -5.696 -2.688 1.688 1.00 94.44 85 LYS A C 1
ATOM 723 O O . LYS A 1 85 ? -5.536 -3.219 2.783 1.00 94.44 85 LYS A O 1
ATOM 728 N N . ILE A 1 86 ? -5.761 -1.376 1.530 1.00 94.81 86 ILE A N 1
ATOM 729 C CA . ILE A 1 86 ? -5.816 -0.385 2.600 1.00 94.81 86 ILE A CA 1
ATOM 730 C C . ILE A 1 86 ? -7.153 0.333 2.472 1.00 94.81 86 ILE A C 1
ATOM 732 O O . ILE A 1 86 ? -7.453 0.870 1.411 1.00 94.81 86 ILE A O 1
ATOM 736 N N . ASN A 1 87 ? -7.938 0.375 3.546 1.00 94.00 87 ASN A N 1
ATOM 737 C CA . ASN A 1 87 ? -9.157 1.182 3.613 1.00 94.00 87 ASN A CA 1
ATOM 738 C C . ASN A 1 87 ? -8.985 2.252 4.690 1.00 94.00 87 ASN A C 1
ATOM 740 O O . ASN A 1 87 ? -8.828 1.925 5.873 1.00 94.00 87 ASN A O 1
ATOM 744 N N . PHE A 1 88 ? -8.994 3.516 4.281 1.00 90.00 88 PHE A N 1
ATOM 745 C CA . PHE A 1 88 ? -8.834 4.664 5.165 1.00 90.00 88 PHE A CA 1
ATOM 746 C C . PHE A 1 88 ? -10.141 4.968 5.900 1.00 90.00 88 PHE A C 1
ATOM 748 O O . PHE A 1 88 ? -11.235 4.850 5.350 1.00 90.00 88 PHE A O 1
ATOM 755 N N . SER A 1 89 ? -10.037 5.330 7.180 1.00 80.62 89 SER A N 1
ATOM 756 C CA . SER A 1 89 ? -11.208 5.650 7.996 1.00 80.62 89 SER A CA 1
ATOM 757 C C . SER A 1 89 ? -11.751 7.027 7.631 1.00 80.62 89 SER A C 1
ATOM 759 O O . SER A 1 89 ? -11.099 8.029 7.914 1.00 80.62 89 SER A O 1
ATOM 761 N N . THR A 1 90 ? -12.977 7.098 7.099 1.00 69.69 90 THR A N 1
ATOM 762 C CA . THR A 1 90 ? -13.566 8.366 6.634 1.00 69.69 90 THR A CA 1
ATOM 763 C C . THR A 1 90 ? -13.820 9.398 7.746 1.00 69.69 90 THR A C 1
ATOM 765 O O . THR A 1 90 ? -13.993 10.589 7.487 1.00 69.69 90 THR A O 1
ATOM 768 N N . SER A 1 91 ? -13.829 8.947 9.001 1.00 68.00 91 SER A N 1
ATOM 769 C CA . SER A 1 91 ? -14.141 9.753 10.182 1.00 68.00 91 SER A CA 1
ATOM 770 C C . SER A 1 91 ? -12.920 10.276 10.950 1.00 68.00 91 SER A C 1
ATOM 772 O O . SER A 1 91 ? -13.114 10.966 11.946 1.00 68.00 91 SER A O 1
ATOM 774 N N . ASP A 1 92 ? -11.686 9.909 10.570 1.00 62.59 92 ASP A N 1
ATOM 775 C CA . ASP A 1 92 ? -10.500 10.100 11.428 1.00 62.59 92 ASP A CA 1
ATOM 776 C C . ASP A 1 92 ? -9.184 10.221 10.627 1.00 62.59 92 ASP A C 1
ATOM 778 O O . ASP A 1 92 ? -8.303 9.359 10.683 1.00 62.59 92 ASP A O 1
ATOM 782 N N . TYR A 1 93 ? -9.067 11.283 9.820 1.00 58.88 93 TYR A N 1
ATOM 783 C CA . TYR A 1 93 ? -7.864 11.543 9.004 1.00 58.88 93 TYR A CA 1
ATOM 784 C C . TYR A 1 93 ? -6.802 12.380 9.702 1.00 58.88 93 TYR A C 1
ATOM 786 O O . TYR A 1 93 ? -5.624 12.272 9.368 1.00 58.88 93 TYR A O 1
ATOM 794 N N . ALA A 1 94 ? -7.224 13.188 10.671 1.00 54.62 94 ALA A N 1
ATOM 795 C CA . ALA A 1 94 ? -6.358 13.959 11.543 1.00 54.62 94 ALA A CA 1
ATOM 796 C C . ALA A 1 94 ? -6.361 13.281 12.915 1.00 54.62 94 ALA A C 1
ATOM 798 O O . ALA A 1 94 ? -7.070 13.714 13.823 1.00 54.62 94 ALA A O 1
ATOM 799 N N . ASP A 1 95 ? -5.620 12.181 13.046 1.00 56.03 95 ASP A N 1
ATOM 800 C CA . ASP A 1 95 ? -5.607 11.448 14.305 1.00 56.03 95 ASP A CA 1
ATOM 801 C C . ASP A 1 95 ? -4.946 12.302 15.401 1.00 56.03 95 ASP A C 1
ATOM 803 O O . ASP A 1 95 ? -3.788 12.725 15.315 1.00 56.03 95 ASP A O 1
ATOM 807 N N . THR A 1 96 ? -5.720 12.564 16.451 1.00 59.28 96 THR A N 1
ATOM 808 C CA . THR A 1 96 ? -5.275 13.264 17.664 1.00 59.28 96 THR A CA 1
ATOM 809 C C . THR A 1 96 ? -4.414 12.374 18.567 1.00 59.28 96 THR A C 1
ATOM 811 O O . THR A 1 96 ? -3.697 12.885 19.428 1.00 59.28 96 THR A O 1
ATOM 814 N N . THR A 1 97 ? -4.447 11.055 18.353 1.00 66.94 97 THR A N 1
ATOM 815 C CA . THR A 1 97 ? -3.734 10.031 19.127 1.00 66.94 97 THR A CA 1
ATOM 816 C C . THR A 1 97 ? -2.287 9.897 18.673 1.00 66.94 97 THR A C 1
ATOM 818 O O . THR A 1 97 ? -1.362 9.964 19.487 1.00 66.94 97 THR A O 1
ATOM 821 N N . TYR A 1 98 ? -2.072 9.724 17.366 1.00 72.06 98 TYR A N 1
ATOM 822 C CA . TYR A 1 98 ? -0.748 9.610 16.767 1.00 72.06 98 TYR A CA 1
ATOM 823 C C . TYR A 1 98 ? -0.572 10.643 15.660 1.00 72.06 98 TYR A C 1
ATOM 825 O O . TYR A 1 98 ? -0.874 10.395 14.495 1.00 72.06 98 TYR A O 1
ATOM 833 N N . LYS A 1 99 ? -0.006 11.799 16.030 1.00 78.00 99 LYS A N 1
ATOM 834 C CA . LYS A 1 99 ? 0.382 12.847 15.078 1.00 78.00 99 LYS A CA 1
ATOM 835 C C . LYS A 1 99 ? 1.117 12.222 13.888 1.00 78.00 99 LYS A C 1
ATOM 837 O O . LYS A 1 99 ? 2.060 11.464 14.117 1.00 78.00 99 LYS A O 1
ATOM 842 N N . ASN A 1 100 ? 0.726 12.594 12.664 1.00 82.25 100 ASN A N 1
ATOM 843 C CA . ASN A 1 100 ? 1.293 12.135 11.383 1.00 82.25 100 ASN A CA 1
ATOM 844 C C . ASN A 1 100 ? 0.871 10.732 10.918 1.00 82.25 100 ASN A C 1
ATOM 846 O O . ASN A 1 100 ? 1.415 10.228 9.928 1.00 82.25 100 ASN A O 1
ATOM 850 N N . PHE A 1 101 ? -0.073 10.101 11.615 1.00 87.06 101 PHE A N 1
ATOM 851 C CA . PHE A 1 101 ? -0.644 8.832 11.201 1.00 87.06 101 PHE A CA 1
ATOM 852 C C . PHE A 1 101 ? -2.141 8.969 10.930 1.00 87.06 101 PHE A C 1
ATOM 854 O O . PHE A 1 101 ? -2.834 9.771 11.546 1.00 87.06 101 PHE A O 1
ATOM 861 N N . THR A 1 102 ? -2.636 8.144 10.016 1.00 87.25 102 THR A N 1
ATOM 862 C CA . THR A 1 102 ? -4.052 8.042 9.675 1.00 87.25 102 THR A CA 1
ATOM 863 C C . THR A 1 102 ? -4.555 6.656 10.037 1.00 87.25 102 THR A C 1
ATOM 865 O O . THR A 1 102 ? -3.929 5.641 9.710 1.00 87.25 102 THR A O 1
ATOM 868 N N . LYS A 1 103 ? -5.700 6.602 10.715 1.00 88.50 103 LYS A N 1
ATOM 869 C CA . LYS A 1 103 ? -6.343 5.343 11.074 1.00 88.50 103 LYS A CA 1
ATOM 870 C C . LYS A 1 103 ? -6.907 4.665 9.826 1.00 88.50 103 LYS A C 1
ATOM 872 O O . LYS A 1 103 ? -7.619 5.275 9.030 1.00 88.50 103 LYS A O 1
ATOM 877 N N . CYS A 1 104 ? -6.603 3.387 9.656 1.00 90.75 104 CYS A N 1
ATOM 878 C CA . CYS A 1 104 ? -7.079 2.591 8.531 1.00 90.75 104 CYS A CA 1
ATOM 879 C C . CYS A 1 104 ? -7.212 1.113 8.921 1.00 90.75 104 CYS A C 1
ATOM 881 O O . CYS A 1 104 ? -6.858 0.697 10.028 1.00 90.75 104 CYS A O 1
ATOM 883 N N . SER A 1 105 ? -7.738 0.314 8.001 1.00 93.62 105 SER A N 1
ATOM 884 C CA . SER A 1 105 ? -7.625 -1.142 8.044 1.00 93.62 105 SER A CA 1
ATOM 885 C C . SER A 1 105 ? -6.755 -1.617 6.892 1.00 93.62 105 SER A C 1
ATOM 887 O O . SER A 1 105 ? -6.851 -1.082 5.787 1.00 93.62 105 SER A O 1
ATOM 889 N N . ILE A 1 106 ? -5.914 -2.611 7.161 1.00 95.00 106 ILE A N 1
ATOM 890 C CA . ILE A 1 106 ? -5.109 -3.284 6.145 1.00 95.00 106 ILE A CA 1
ATOM 891 C C . ILE A 1 106 ? -5.589 -4.726 6.023 1.00 95.00 106 ILE A C 1
ATOM 893 O O . ILE A 1 106 ? -5.718 -5.420 7.031 1.00 95.00 106 ILE A O 1
ATOM 897 N N . GLU A 1 107 ? -5.839 -5.151 4.789 1.00 94.56 107 GLU A N 1
ATOM 898 C CA . GLU A 1 107 ? -5.969 -6.543 4.370 1.00 94.56 107 GLU A CA 1
ATOM 899 C C . GLU A 1 107 ? -4.622 -6.995 3.804 1.00 94.56 107 GLU A C 1
ATOM 901 O O . GLU A 1 107 ? -4.092 -6.381 2.873 1.00 94.56 107 GLU A O 1
ATOM 906 N N . LEU A 1 108 ? -4.057 -8.045 4.391 1.00 90.12 108 LEU A N 1
ATOM 907 C CA . LEU A 1 108 ? -2.868 -8.703 3.876 1.00 90.12 108 LEU A CA 1
ATOM 908 C C . LEU A 1 108 ? -3.238 -9.618 2.713 1.00 90.12 108 LEU A C 1
ATOM 910 O O . LEU A 1 108 ? -4.380 -10.047 2.566 1.00 90.12 108 LEU A O 1
ATOM 914 N N . VAL A 1 109 ? -2.243 -9.976 1.915 1.00 84.56 109 VAL A N 1
ATOM 915 C CA . VAL A 1 109 ? -2.413 -10.902 0.781 1.00 84.56 109 VAL A CA 1
ATOM 916 C C . VAL A 1 109 ? -2.815 -12.309 1.225 1.00 84.56 109 VAL A C 1
ATOM 918 O O . VAL A 1 109 ? -3.455 -13.040 0.484 1.00 84.56 109 VAL A O 1
ATOM 921 N N . THR A 1 110 ? -2.531 -12.652 2.482 1.00 81.88 110 THR A N 1
ATOM 922 C CA . THR A 1 110 ? -3.003 -13.871 3.153 1.00 81.88 110 THR A CA 1
ATOM 923 C C . THR A 1 110 ? -4.491 -13.820 3.534 1.00 81.88 110 THR A C 1
ATOM 925 O O . THR A 1 110 ? -5.015 -14.784 4.085 1.00 81.88 110 THR A O 1
ATOM 928 N N . GLY A 1 111 ? -5.1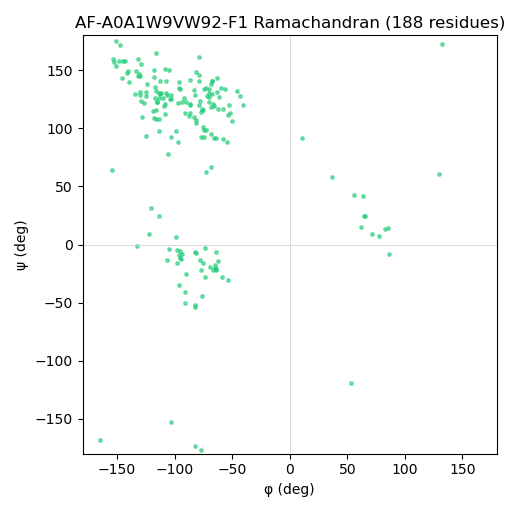77 -12.697 3.291 1.00 84.94 111 GLY A N 1
ATOM 929 C CA . GLY A 1 111 ? -6.579 -12.459 3.643 1.00 84.94 111 GLY A CA 1
ATOM 930 C C . GLY A 1 111 ? -6.799 -11.935 5.066 1.00 84.94 111 GLY A C 1
ATOM 931 O O . GLY A 1 111 ? -7.913 -11.536 5.412 1.00 84.94 111 GLY A O 1
ATOM 932 N N . GLU A 1 112 ? -5.759 -11.900 5.901 1.00 89.25 112 GLU A N 1
ATOM 933 C CA . GLU A 1 112 ? -5.856 -11.384 7.266 1.00 89.25 112 GLU A CA 1
ATOM 934 C C . GLU A 1 112 ? -6.121 -9.873 7.288 1.00 89.25 112 GLU A C 1
ATOM 936 O O . GLU A 1 112 ? -5.543 -9.117 6.510 1.00 89.25 112 GLU A O 1
ATOM 941 N N . LYS A 1 113 ? -6.966 -9.411 8.218 1.00 94.12 113 LYS A N 1
ATOM 942 C CA . LYS A 1 113 ? -7.367 -8.000 8.323 1.00 94.12 113 LYS A CA 1
ATOM 943 C C . LYS A 1 113 ? -7.085 -7.445 9.706 1.00 94.12 113 LYS A C 1
ATOM 945 O O . LYS A 1 113 ? -7.504 -8.029 10.705 1.00 94.12 113 LYS A O 1
ATOM 950 N N . TYR A 1 114 ? -6.452 -6.275 9.769 1.00 91.25 114 TYR A N 1
ATOM 951 C CA . TYR A 1 114 ? -6.141 -5.626 11.041 1.00 91.25 114 TYR A CA 1
ATOM 952 C C . TYR A 1 114 ? -6.364 -4.108 10.992 1.00 91.25 114 TYR A C 1
ATOM 954 O O . TYR A 1 114 ? -5.990 -3.464 10.008 1.00 91.25 114 TYR A O 1
ATOM 962 N N . PRO A 1 115 ? -6.923 -3.503 12.060 1.00 92.38 115 PRO A N 1
ATOM 963 C CA . PRO A 1 115 ? -6.918 -2.055 12.224 1.00 92.38 115 PRO A CA 1
ATOM 964 C C . PRO A 1 115 ? -5.511 -1.573 12.596 1.00 92.38 115 PRO A C 1
ATOM 966 O O . PRO A 1 115 ? -4.855 -2.154 13.468 1.00 92.38 115 PRO A O 1
ATOM 969 N N . VAL A 1 116 ? -5.053 -0.501 11.953 1.00 91.75 116 VAL A N 1
ATOM 970 C CA . VAL A 1 116 ? -3.716 0.070 12.149 1.00 91.75 116 VAL A CA 1
ATOM 971 C C . VAL A 1 116 ? -3.718 1.592 11.980 1.00 91.75 116 VAL A C 1
ATOM 973 O O . VAL A 1 116 ? -4.693 2.194 11.532 1.00 91.75 116 VAL A O 1
ATOM 976 N N . TYR A 1 117 ? -2.590 2.207 12.315 1.00 91.00 117 TYR A N 1
ATOM 977 C CA . TYR A 1 117 ? -2.281 3.599 12.013 1.00 91.00 117 TYR A CA 1
ATOM 978 C C . TYR A 1 117 ? -1.186 3.632 10.944 1.00 91.00 117 TYR A C 1
ATOM 980 O O . TYR A 1 117 ? -0.093 3.109 11.161 1.00 91.00 117 TYR A O 1
ATOM 988 N N . LEU A 1 118 ? -1.473 4.216 9.783 1.00 91.50 118 LEU A N 1
ATOM 989 C CA . LEU A 1 118 ? -0.546 4.332 8.656 1.00 91.50 118 LEU A CA 1
ATOM 990 C C . LEU A 1 118 ? 0.155 5.684 8.705 1.00 91.50 118 LEU A C 1
ATOM 992 O O . LEU A 1 118 ? -0.515 6.697 8.875 1.00 91.50 118 LEU A O 1
ATOM 996 N N . LYS A 1 119 ? 1.475 5.735 8.534 1.00 90.44 119 LYS A N 1
ATOM 997 C CA . LYS A 1 119 ? 2.181 7.016 8.416 1.00 90.44 119 LYS A CA 1
ATOM 998 C C . LYS A 1 119 ? 1.837 7.667 7.078 1.00 90.44 119 LYS A C 1
ATOM 1000 O O . LYS A 1 119 ? 2.091 7.077 6.030 1.00 90.44 119 LYS A O 1
ATOM 1005 N N . THR A 1 120 ? 1.299 8.881 7.112 1.00 87.94 120 THR A N 1
ATOM 1006 C CA . THR A 1 120 ? 0.748 9.559 5.924 1.00 87.94 120 THR A CA 1
ATOM 1007 C C . THR A 1 120 ? 1.396 10.910 5.620 1.00 87.94 120 THR A C 1
ATOM 1009 O O . THR A 1 120 ? 0.957 11.592 4.702 1.00 87.94 120 THR A O 1
ATOM 1012 N N . THR A 1 121 ? 2.484 11.281 6.306 1.00 87.06 121 THR A N 1
ATOM 1013 C CA . THR A 1 121 ? 3.231 12.546 6.094 1.00 87.06 121 THR A CA 1
ATOM 1014 C C . THR A 1 121 ? 3.909 12.712 4.740 1.00 87.06 121 THR A C 1
ATOM 1016 O O . THR A 1 121 ? 4.455 13.776 4.461 1.00 87.06 121 THR A O 1
ATOM 1019 N N . GLY A 1 122 ? 3.893 11.669 3.923 1.00 89.38 122 GLY A N 1
ATOM 1020 C CA . GLY A 1 122 ? 4.437 11.657 2.579 1.00 89.38 122 GLY A CA 1
ATOM 1021 C C . GLY A 1 122 ? 3.363 11.747 1.498 1.00 89.38 122 GLY A C 1
ATOM 1022 O O . GLY A 1 122 ? 2.259 12.252 1.709 1.00 89.38 122 GLY A O 1
ATOM 1023 N N . TYR A 1 123 ? 3.678 11.192 0.334 1.00 92.31 123 TYR A N 1
ATOM 1024 C CA . TYR A 1 123 ? 2.732 11.036 -0.762 1.00 92.31 123 TYR A CA 1
ATOM 1025 C C . TYR A 1 123 ? 2.921 9.697 -1.470 1.00 92.31 123 TYR A C 1
ATOM 1027 O O . TYR A 1 123 ? 4.014 9.136 -1.530 1.00 92.31 123 TYR A O 1
ATOM 1035 N N . PHE A 1 124 ? 1.827 9.171 -2.001 1.00 93.44 124 PHE A N 1
ATOM 1036 C CA . PHE A 1 124 ? 1.821 7.991 -2.849 1.00 93.44 124 PHE A CA 1
ATOM 1037 C C . PHE A 1 124 ? 1.834 8.441 -4.309 1.00 93.44 124 PHE A C 1
ATOM 1039 O O . PHE A 1 124 ? 1.126 9.375 -4.671 1.00 93.44 124 PHE A O 1
ATOM 1046 N N . ASN A 1 125 ? 2.665 7.837 -5.147 1.00 92.31 125 ASN A N 1
ATOM 1047 C CA . ASN A 1 125 ? 2.864 8.254 -6.531 1.00 92.31 125 ASN A CA 1
ATOM 1048 C C . ASN A 1 125 ? 2.833 7.045 -7.466 1.00 92.31 125 ASN A C 1
ATOM 1050 O O . ASN A 1 125 ? 3.253 5.948 -7.089 1.00 92.31 125 ASN A O 1
ATOM 1054 N N . GLY A 1 126 ? 2.377 7.277 -8.693 1.00 91.25 126 GLY A N 1
ATOM 1055 C CA . GLY A 1 126 ? 2.481 6.323 -9.784 1.00 91.25 126 GLY A CA 1
ATOM 1056 C C . GLY A 1 126 ? 2.221 6.974 -11.138 1.00 91.25 126 GLY A C 1
ATOM 1057 O O . GLY A 1 126 ? 2.163 8.196 -11.276 1.00 91.25 126 GLY A O 1
ATOM 1058 N N . TRP A 1 127 ? 2.064 6.132 -12.150 1.00 89.12 127 TRP A N 1
ATOM 1059 C CA . TRP A 1 127 ? 1.698 6.514 -13.506 1.00 89.12 127 TRP A CA 1
ATOM 1060 C C . TRP A 1 127 ? 0.267 6.080 -13.798 1.00 89.12 127 TRP A C 1
ATOM 1062 O O . TRP A 1 127 ? -0.006 4.881 -13.868 1.00 89.12 127 TRP A O 1
ATOM 1072 N N . ASP A 1 128 ? -0.627 7.047 -13.957 1.00 90.88 128 ASP A N 1
ATOM 1073 C CA . ASP A 1 128 ? -2.023 6.820 -14.303 1.00 90.88 128 ASP A CA 1
ATOM 1074 C C . ASP A 1 128 ? -2.123 6.228 -15.712 1.00 90.88 128 ASP A C 1
ATOM 1076 O O . ASP A 1 128 ? -1.692 6.837 -16.697 1.00 90.88 128 ASP A O 1
ATOM 1080 N N . GLN A 1 129 ? -2.683 5.023 -15.813 1.00 84.25 129 GLN A N 1
ATOM 1081 C CA . GLN A 1 129 ? -2.790 4.316 -17.087 1.00 84.25 129 GLN A CA 1
ATOM 1082 C C . GLN A 1 129 ? -3.862 4.899 -18.012 1.00 84.25 129 GLN A C 1
ATOM 1084 O O . GLN A 1 129 ? -3.725 4.811 -19.231 1.00 84.25 129 GLN A O 1
ATOM 1089 N N . LYS A 1 130 ? -4.911 5.512 -17.456 1.00 87.44 130 LYS A N 1
ATOM 1090 C CA . LYS A 1 130 ? -6.024 6.087 -18.217 1.00 87.44 130 LYS A CA 1
ATOM 1091 C C . LYS A 1 130 ? -5.621 7.405 -18.863 1.00 87.44 130 LYS A C 1
ATOM 1093 O O . LYS A 1 130 ? -5.926 7.635 -20.031 1.00 87.44 130 LYS A O 1
ATOM 1098 N N . PHE A 1 131 ? -4.942 8.265 -18.108 1.00 85.69 131 PHE A N 1
ATOM 1099 C CA . PHE A 1 131 ? -4.535 9.587 -18.591 1.00 85.69 131 PHE A CA 1
ATOM 1100 C C . PHE A 1 131 ? -3.116 9.616 -19.167 1.00 85.69 131 PHE A C 1
ATOM 1102 O O . PHE A 1 1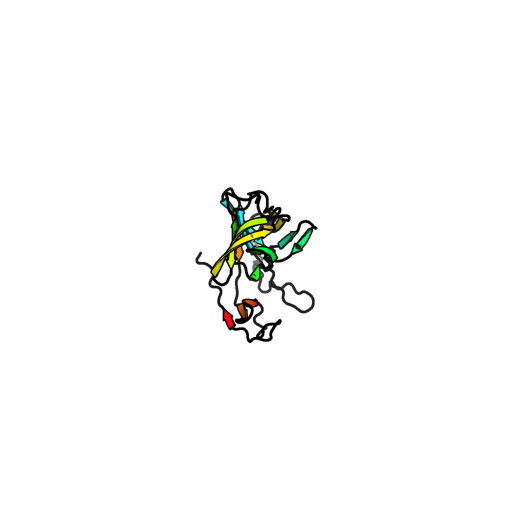31 ? -2.753 10.587 -19.830 1.00 85.69 131 PHE A O 1
ATOM 1109 N N . GLY A 1 132 ? -2.316 8.567 -18.947 1.00 87.62 132 GLY A N 1
ATOM 1110 C CA . GLY A 1 132 ? -0.947 8.488 -19.451 1.00 87.62 132 GLY A CA 1
ATOM 1111 C C . GLY A 1 132 ? -0.047 9.568 -18.852 1.00 87.62 132 GLY A C 1
ATOM 1112 O O . GLY A 1 132 ? 0.730 10.192 -19.574 1.00 87.62 132 GLY A O 1
ATOM 1113 N N . ALA A 1 133 ? -0.180 9.822 -17.549 1.00 88.88 133 ALA A N 1
ATOM 1114 C CA . ALA A 1 133 ? 0.550 10.870 -16.847 1.00 88.88 133 ALA A CA 1
ATOM 1115 C C . ALA A 1 133 ? 0.937 10.439 -15.427 1.00 88.88 133 ALA A C 1
ATOM 1117 O O . ALA A 1 133 ? 0.327 9.550 -14.835 1.00 88.88 133 ALA A O 1
ATOM 1118 N N . ALA A 1 134 ? 1.953 11.089 -14.860 1.00 91.12 134 ALA A N 1
ATOM 1119 C CA . ALA A 1 134 ? 2.297 10.896 -13.456 1.00 91.12 134 ALA A CA 1
ATOM 1120 C C . ALA A 1 134 ? 1.204 11.484 -12.550 1.00 91.12 134 ALA A C 1
ATOM 1122 O O . ALA A 1 134 ? 0.722 12.591 -12.792 1.00 91.12 134 ALA A O 1
ATOM 1123 N N . VAL A 1 135 ? 0.862 10.763 -11.484 1.00 92.88 135 VAL A N 1
ATOM 1124 C CA . VAL A 1 135 ? -0.145 11.161 -10.495 1.00 92.88 135 VAL A CA 1
ATOM 1125 C C . VAL A 1 135 ? 0.412 11.037 -9.080 1.00 92.88 135 VAL A C 1
ATOM 1127 O O . VAL A 1 135 ? 1.213 10.149 -8.778 1.00 92.88 135 VAL A O 1
ATOM 1130 N N . THR A 1 136 ? -0.011 11.952 -8.210 1.00 93.31 136 THR A N 1
ATOM 1131 C CA . THR A 1 136 ? 0.425 12.046 -6.816 1.00 93.31 136 THR A CA 1
ATOM 1132 C C . THR A 1 136 ? -0.788 12.151 -5.901 1.00 93.31 136 THR A C 1
ATOM 1134 O O . THR A 1 136 ? -1.627 13.031 -6.074 1.00 93.31 136 THR A O 1
ATOM 1137 N N . PHE A 1 137 ? -0.833 11.294 -4.885 1.00 91.94 137 PHE A N 1
ATOM 1138 C CA . PHE A 1 137 ? -1.884 11.228 -3.879 1.00 91.94 137 PHE A CA 1
ATOM 1139 C C . PHE A 1 137 ? -1.324 11.572 -2.500 1.00 91.94 137 PHE A C 1
ATOM 1141 O O . PHE A 1 137 ? -0.416 10.912 -1.987 1.00 91.94 137 PHE A O 1
ATOM 1148 N N . TYR A 1 138 ? -1.901 12.585 -1.862 1.00 88.06 138 TYR A N 1
ATOM 1149 C CA . TYR A 1 138 ? -1.572 12.945 -0.487 1.00 88.06 138 TYR A CA 1
ATOM 1150 C C . TYR A 1 138 ? -2.496 12.207 0.484 1.00 88.06 138 TYR A C 1
ATOM 1152 O O . TYR A 1 138 ? -3.698 12.465 0.537 1.00 88.06 138 TYR A O 1
ATOM 1160 N N . LEU A 1 139 ? -1.928 11.297 1.276 1.00 84.56 139 LEU A N 1
ATOM 1161 C CA . LEU A 1 139 ? -2.705 10.374 2.113 1.00 84.56 139 LEU A CA 1
ATOM 1162 C C . LEU A 1 139 ? -3.273 11.027 3.389 1.00 84.56 139 LEU A C 1
ATOM 1164 O O . LEU A 1 139 ? -4.249 10.541 3.950 1.00 84.56 139 LEU A O 1
ATOM 1168 N N . HIS A 1 140 ? -2.687 12.137 3.849 1.00 74.62 140 HIS A N 1
ATOM 1169 C CA . HI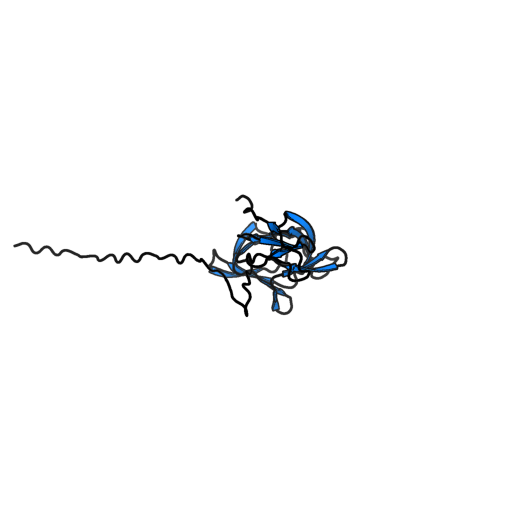S A 1 140 ? -3.033 12.790 5.122 1.00 74.62 140 HIS A CA 1
ATOM 1170 C C . HIS A 1 140 ? -4.264 13.721 5.049 1.00 74.62 140 HIS A C 1
ATOM 1172 O O . HIS A 1 140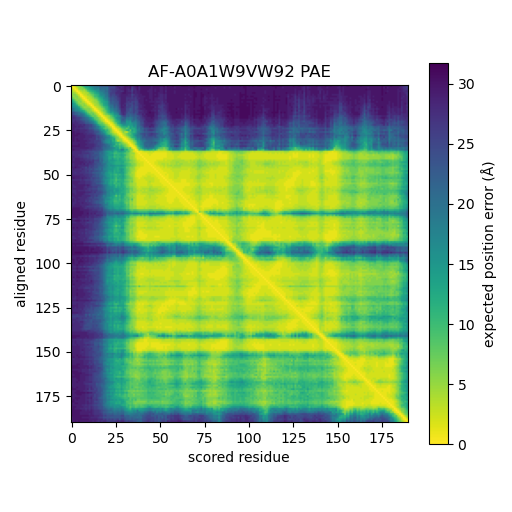 ? -4.717 14.217 6.077 1.00 74.62 140 HIS A O 1
ATOM 1178 N N . TYR A 1 141 ? -4.830 13.967 3.859 1.00 67.75 141 TYR A N 1
ATOM 1179 C CA . TYR A 1 141 ? -5.842 15.017 3.641 1.00 67.75 141 TYR A CA 1
ATOM 1180 C C . TYR A 1 141 ? -7.235 14.522 3.277 1.00 67.75 141 TYR A C 1
ATOM 1182 O O . TYR A 1 141 ? -8.010 15.279 2.698 1.00 67.75 141 TYR A O 1
ATOM 1190 N N . ASN A 1 142 ? -7.597 13.290 3.646 1.00 65.69 142 ASN A N 1
ATOM 1191 C CA . ASN A 1 142 ? -8.984 12.847 3.484 1.00 65.69 142 ASN A CA 1
ATOM 1192 C C . ASN A 1 142 ? -9.425 12.783 2.001 1.00 65.69 142 ASN A C 1
ATOM 1194 O O . ASN A 1 142 ? -10.599 12.916 1.668 1.00 65.69 142 ASN A O 1
ATOM 1198 N N . LEU A 1 143 ? -8.449 12.622 1.100 1.00 77.62 143 LEU A N 1
ATOM 1199 C CA . LEU A 1 143 ? -8.650 12.578 -0.349 1.00 77.62 143 LEU A CA 1
ATOM 1200 C C . LEU A 1 143 ? -8.712 11.153 -0.887 1.00 77.62 143 LEU A C 1
ATOM 1202 O O . LEU A 1 143 ? -9.161 10.971 -2.004 1.00 77.62 143 LEU A O 1
ATOM 1206 N N . ILE A 1 144 ? -8.267 10.159 -0.116 1.00 88.94 144 ILE A N 1
ATOM 1207 C CA . ILE A 1 144 ? -8.176 8.762 -0.546 1.00 88.94 144 ILE A CA 1
ATOM 1208 C C . ILE A 1 144 ? -8.946 7.890 0.432 1.00 88.94 144 ILE A C 1
ATOM 1210 O O . ILE A 1 144 ? -8.713 7.955 1.638 1.00 88.94 144 ILE A O 1
ATOM 1214 N N . THR A 1 145 ? -9.854 7.073 -0.095 1.00 91.44 145 THR A N 1
ATOM 1215 C CA . THR A 1 145 ? -10.686 6.142 0.674 1.00 91.44 145 THR A CA 1
ATOM 1216 C C . THR A 1 145 ? -10.097 4.740 0.686 1.00 91.44 145 THR A C 1
ATOM 1218 O O . THR A 1 145 ? -10.155 4.063 1.715 1.00 91.44 145 THR A O 1
ATOM 1221 N N . SER A 1 146 ? -9.465 4.305 -0.407 1.00 94.56 146 SER A N 1
ATOM 1222 C CA . SER A 1 146 ? -8.771 3.019 -0.432 1.00 94.56 146 SER A CA 1
ATOM 1223 C C . SER A 1 146 ? -7.610 2.961 -1.420 1.00 94.56 146 SER A C 1
ATOM 1225 O O . SER A 1 146 ? -7.539 3.733 -2.374 1.00 94.56 146 SER A O 1
ATOM 1227 N N . ILE A 1 147 ? -6.685 2.042 -1.152 1.00 95.00 147 ILE A N 1
ATOM 1228 C CA . ILE A 1 147 ? -5.620 1.631 -2.070 1.00 95.00 147 ILE A CA 1
ATOM 1229 C C . ILE A 1 147 ? -5.656 0.110 -2.130 1.00 95.00 147 ILE A C 1
ATOM 1231 O O . ILE A 1 147 ? -5.535 -0.548 -1.098 1.00 95.00 147 ILE A O 1
ATOM 1235 N N . GLU A 1 148 ? -5.801 -0.445 -3.320 1.00 94.56 148 GLU A N 1
ATOM 1236 C CA . GLU A 1 148 ? -5.768 -1.87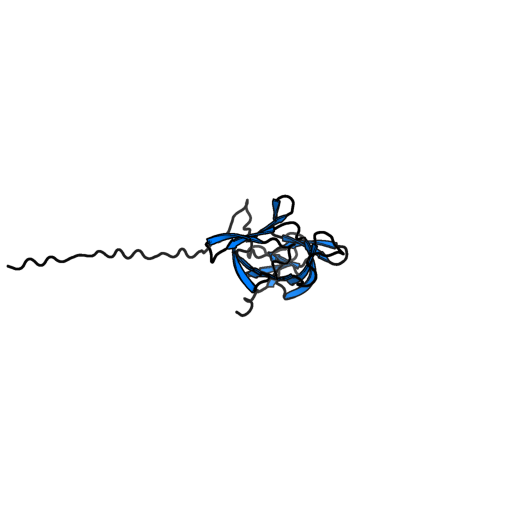7 -3.588 1.00 94.56 148 GLU A CA 1
ATOM 1237 C C . GLU A 1 148 ? -4.562 -2.193 -4.460 1.00 94.56 148 GLU A C 1
ATOM 1239 O O . GLU A 1 148 ? -4.389 -1.597 -5.517 1.00 94.56 148 GLU A O 1
ATOM 1244 N N . PHE A 1 149 ? -3.696 -3.078 -3.982 1.00 91.00 149 PHE A N 1
ATOM 1245 C CA . PHE A 1 149 ? -2.500 -3.497 -4.696 1.00 91.00 149 PHE A CA 1
ATOM 1246 C C . PHE A 1 149 ? -2.829 -4.733 -5.519 1.00 91.00 149 PHE A C 1
ATOM 1248 O O . PHE A 1 149 ? -3.294 -5.734 -4.973 1.00 91.00 149 PHE A O 1
ATOM 1255 N N . HIS A 1 150 ? -2.542 -4.664 -6.815 1.00 84.75 150 HIS A N 1
ATOM 1256 C CA . HIS A 1 150 ? -2.758 -5.782 -7.725 1.00 84.75 150 HIS A CA 1
ATOM 1257 C C . HIS A 1 150 ? -1.501 -6.631 -7.765 1.00 84.75 150 HIS A C 1
ATOM 1259 O O . HIS A 1 150 ? -0.402 -6.130 -8.027 1.00 84.75 150 HIS A O 1
ATOM 1265 N N . GLN A 1 151 ? -1.672 -7.903 -7.436 1.00 74.62 151 GLN A N 1
ATOM 1266 C CA . GLN A 1 151 ? -0.595 -8.868 -7.332 1.00 74.62 151 GLN A CA 1
ATOM 1267 C C . GLN A 1 151 ? -0.971 -10.080 -8.166 1.00 74.62 151 GLN A C 1
ATOM 1269 O O . GLN A 1 151 ? -1.867 -10.833 -7.788 1.00 74.62 151 GLN A O 1
ATOM 1274 N N . ASP A 1 152 ? -0.259 -10.257 -9.271 1.00 61.41 152 ASP A N 1
ATOM 1275 C CA . ASP A 1 152 ? -0.453 -11.383 -10.168 1.00 61.41 152 ASP A CA 1
ATOM 1276 C C . ASP A 1 152 ? 0.782 -12.276 -10.082 1.00 61.41 152 ASP A C 1
ATOM 1278 O O . ASP A 1 152 ? 1.912 -11.799 -10.189 1.00 61.41 152 ASP A O 1
ATOM 1282 N N . GLY A 1 153 ? 0.571 -13.575 -9.885 1.00 63.84 153 GLY A N 1
ATOM 1283 C CA . GLY A 1 153 ? 1.644 -14.562 -9.880 1.00 63.84 153 GLY A CA 1
ATOM 1284 C C . GLY A 1 153 ? 1.601 -15.522 -8.699 1.00 63.84 153 GLY A C 1
ATOM 1285 O O . GLY A 1 153 ? 0.805 -15.404 -7.766 1.00 63.84 153 GLY A O 1
ATOM 1286 N N . GLU A 1 154 ? 2.480 -16.512 -8.770 1.00 68.44 154 GLU A N 1
ATOM 1287 C CA . GLU A 1 154 ? 2.708 -17.459 -7.687 1.00 68.44 154 GLU A CA 1
ATOM 1288 C C . GLU A 1 154 ? 3.589 -16.813 -6.618 1.00 68.44 154 GLU A C 1
ATOM 1290 O O . GLU A 1 154 ? 4.488 -16.023 -6.917 1.00 68.44 154 GLU A O 1
ATOM 1295 N N . TYR A 1 155 ? 3.347 -17.158 -5.357 1.00 78.06 155 TYR A N 1
ATOM 1296 C CA . TYR A 1 155 ? 4.214 -16.741 -4.267 1.00 78.06 155 TYR A CA 1
ATOM 1297 C C . TYR A 1 155 ? 4.566 -17.921 -3.376 1.00 78.06 155 TYR A C 1
ATOM 1299 O O . TYR A 1 155 ? 3.880 -18.938 -3.310 1.00 78.06 155 TYR A O 1
ATOM 1307 N N . LYS A 1 156 ? 5.647 -17.753 -2.631 1.00 82.69 156 LYS A N 1
ATOM 1308 C CA . LYS A 1 156 ? 6.057 -18.636 -1.552 1.00 82.69 156 LYS A CA 1
ATOM 1309 C C . LYS A 1 156 ? 6.050 -17.858 -0.242 1.00 82.69 156 LYS A C 1
ATOM 1311 O O . LYS A 1 156 ? 6.362 -16.668 -0.214 1.00 82.69 156 LYS A O 1
ATOM 1316 N N . ILE A 1 157 ? 5.686 -18.494 0.862 1.00 85.25 157 ILE A N 1
ATOM 1317 C CA . ILE A 1 157 ? 5.658 -17.875 2.192 1.00 85.25 157 ILE A CA 1
ATOM 1318 C C . ILE A 1 157 ? 6.524 -18.669 3.163 1.00 85.25 157 ILE A C 1
ATOM 1320 O O . ILE A 1 157 ? 6.522 -19.897 3.170 1.00 85.25 157 ILE A O 1
ATOM 1324 N N . CYS A 1 158 ? 7.279 -17.963 4.001 1.00 86.25 158 CYS A N 1
ATOM 1325 C CA . CYS A 1 158 ? 7.961 -18.587 5.124 1.00 86.25 158 CYS A CA 1
ATOM 1326 C C . CYS A 1 158 ? 6.935 -18.864 6.235 1.00 86.25 158 CYS A C 1
ATOM 1328 O O . CYS A 1 158 ? 6.403 -17.902 6.797 1.00 86.25 158 CYS A O 1
ATOM 1330 N N . PRO A 1 159 ? 6.671 -20.129 6.613 1.00 86.25 159 PRO A N 1
ATOM 1331 C CA . PRO A 1 159 ? 5.689 -20.441 7.654 1.00 86.25 159 PRO A CA 1
ATOM 1332 C C . PRO A 1 159 ? 6.144 -19.995 9.050 1.00 86.25 159 PRO A C 1
ATOM 1334 O O . PRO A 1 159 ? 5.322 -19.865 9.952 1.00 86.25 159 PRO A O 1
ATOM 1337 N N . PHE A 1 160 ? 7.446 -19.761 9.239 1.00 85.19 160 PHE A N 1
ATOM 1338 C CA . PHE A 1 160 ? 8.001 -19.331 10.517 1.00 85.19 160 PHE A CA 1
ATOM 1339 C C . PHE A 1 160 ? 7.857 -17.820 10.737 1.00 85.19 160 PHE A C 1
ATOM 1341 O O . PHE A 1 160 ? 7.309 -17.396 11.752 1.00 85.19 160 PHE A O 1
ATOM 1348 N N . CYS A 1 161 ? 8.333 -16.998 9.795 1.00 83.50 161 CYS A N 1
ATOM 1349 C CA . CYS A 1 161 ? 8.340 -15.538 9.949 1.00 83.50 161 CYS A CA 1
ATOM 1350 C C . CYS A 1 161 ? 7.276 -14.799 9.123 1.00 83.50 161 CYS A C 1
ATOM 1352 O O . CYS A 1 161 ? 7.175 -13.578 9.222 1.00 83.50 161 CYS A O 1
ATOM 1354 N N . GLY A 1 162 ? 6.499 -15.502 8.295 1.00 79.56 162 GLY A N 1
ATOM 1355 C CA . GLY A 1 162 ? 5.432 -14.920 7.473 1.00 79.56 162 GLY A CA 1
ATOM 1356 C C . GLY A 1 162 ? 5.921 -14.072 6.295 1.00 79.56 162 GLY A C 1
ATOM 1357 O O . GLY A 1 162 ? 5.120 -13.393 5.656 1.00 79.56 162 GLY A O 1
ATOM 1358 N N . THR A 1 163 ? 7.224 -14.073 5.992 1.00 81.75 163 THR A N 1
ATOM 1359 C CA . THR A 1 163 ? 7.752 -13.336 4.835 1.00 81.75 163 THR A CA 1
ATOM 1360 C C . THR A 1 163 ? 7.263 -13.971 3.538 1.00 81.75 163 THR A C 1
ATOM 1362 O O . THR A 1 163 ? 7.435 -15.171 3.341 1.00 81.75 163 THR A O 1
ATOM 1365 N N . ILE A 1 164 ? 6.710 -13.150 2.646 1.00 80.50 164 ILE A N 1
ATOM 1366 C CA . ILE A 1 164 ? 6.250 -13.559 1.315 1.00 80.50 164 ILE A CA 1
ATOM 1367 C C . ILE A 1 164 ? 7.323 -13.271 0.258 1.00 80.50 164 ILE A C 1
ATOM 1369 O O . ILE A 1 164 ? 7.984 -12.225 0.290 1.00 80.50 164 ILE A O 1
ATOM 1373 N N . TYR A 1 165 ? 7.481 -14.196 -0.679 1.00 79.00 165 TYR A N 1
ATOM 1374 C CA . TYR A 1 165 ? 8.436 -14.191 -1.778 1.00 79.00 165 TYR A CA 1
ATOM 1375 C C . TYR A 1 165 ? 7.675 -14.393 -3.086 1.00 79.00 165 TYR A C 1
ATOM 1377 O O . TYR A 1 165 ? 6.993 -15.394 -3.243 1.00 79.00 165 TYR A O 1
ATOM 1385 N N . PHE A 1 166 ? 7.801 -13.448 -4.012 1.00 74.44 166 PHE A N 1
ATOM 1386 C CA . PHE A 1 166 ? 7.242 -13.557 -5.368 1.00 74.44 166 PHE A CA 1
ATOM 1387 C C . PHE A 1 166 ? 8.274 -14.084 -6.376 1.00 74.44 166 PHE A C 1
ATOM 1389 O O . PHE A 1 166 ? 7.960 -14.330 -7.532 1.00 74.44 166 PHE A O 1
ATOM 1396 N N . ASP A 1 167 ? 9.521 -14.258 -5.936 1.00 74.25 167 ASP A N 1
ATOM 1397 C CA . ASP A 1 167 ? 10.558 -14.911 -6.723 1.00 74.25 167 ASP A CA 1
ATOM 1398 C C . ASP A 1 167 ? 10.432 -16.429 -6.558 1.00 74.25 167 ASP A C 1
ATOM 1400 O O . ASP A 1 167 ? 10.702 -16.973 -5.482 1.00 74.25 167 ASP A O 1
ATOM 1404 N N . SER A 1 168 ? 10.001 -17.102 -7.626 1.00 70.06 168 SER A N 1
ATOM 1405 C CA . SER A 1 168 ? 9.807 -18.551 -7.659 1.00 70.06 168 SER A CA 1
ATOM 1406 C C . SER A 1 168 ? 11.108 -19.336 -7.484 1.00 70.06 168 SER A C 1
ATOM 1408 O O . SER A 1 168 ? 11.048 -20.503 -7.103 1.00 70.06 168 SER A O 1
ATOM 1410 N N . GLU A 1 169 ? 12.272 -18.728 -7.740 1.00 80.75 169 GLU A N 1
ATOM 1411 C CA . GLU A 1 169 ? 13.580 -19.385 -7.611 1.00 80.75 169 GLU A CA 1
ATOM 1412 C C . GLU A 1 169 ? 14.053 -19.486 -6.152 1.00 80.75 169 GLU A C 1
ATOM 1414 O O . GLU A 1 169 ? 14.989 -20.225 -5.846 1.00 80.75 169 GLU A O 1
ATOM 1419 N N . ILE A 1 170 ? 13.410 -18.765 -5.228 1.00 82.62 170 ILE A N 1
ATOM 1420 C CA . ILE A 1 170 ? 13.739 -18.825 -3.804 1.00 82.62 170 ILE A CA 1
ATOM 1421 C C . ILE A 1 170 ? 12.957 -19.967 -3.151 1.00 82.62 170 ILE A C 1
ATOM 1423 O O . ILE A 1 170 ? 11.730 -19.945 -3.111 1.00 82.62 170 ILE A O 1
ATOM 1427 N N . ASP A 1 171 ? 13.675 -20.930 -2.572 1.00 88.44 171 ASP A N 1
ATOM 1428 C CA . ASP A 1 171 ? 13.085 -22.080 -1.863 1.00 88.44 171 ASP A CA 1
ATOM 1429 C C . ASP A 1 171 ? 13.221 -22.004 -0.336 1.00 88.44 171 ASP A C 1
ATOM 1431 O O . ASP A 1 171 ? 12.539 -22.724 0.393 1.00 88.44 171 ASP A O 1
ATOM 1435 N N . GLU A 1 172 ? 14.067 -21.105 0.172 1.00 91.06 172 GLU A N 1
ATOM 1436 C CA . GLU A 1 172 ? 14.322 -20.937 1.603 1.00 91.06 172 GLU A CA 1
ATOM 1437 C C . GLU A 1 172 ? 14.245 -19.471 2.029 1.00 91.06 172 GLU A C 1
ATOM 1439 O O . GLU A 1 172 ? 14.684 -18.553 1.331 1.00 91.06 172 GLU A O 1
ATOM 1444 N N . CYS A 1 173 ? 13.747 -19.244 3.241 1.00 86.81 173 CYS A N 1
ATOM 1445 C CA . CYS A 1 173 ? 13.712 -17.924 3.847 1.00 86.81 173 CYS A CA 1
ATOM 1446 C C . CYS A 1 173 ? 15.127 -17.352 4.017 1.00 86.81 173 CYS A C 1
ATOM 1448 O O . CYS A 1 173 ? 15.996 -17.942 4.662 1.00 86.81 173 CYS A O 1
ATOM 1450 N N . ILE A 1 174 ? 15.354 -16.137 3.516 1.00 86.31 174 ILE A N 1
ATOM 1451 C CA . ILE A 1 174 ? 16.663 -15.471 3.616 1.00 86.31 174 ILE A CA 1
ATOM 1452 C C . ILE A 1 174 ? 17.081 -15.148 5.059 1.00 86.31 174 ILE A C 1
ATOM 1454 O O . ILE A 1 174 ? 18.266 -14.938 5.306 1.00 86.31 174 ILE A O 1
ATOM 1458 N N . TYR A 1 175 ? 16.127 -15.094 5.993 1.00 84.56 175 TYR A N 1
ATOM 1459 C CA . TYR A 1 175 ? 16.371 -14.706 7.384 1.00 84.56 175 TYR A CA 1
ATOM 1460 C C . TYR A 1 175 ? 16.701 -15.893 8.286 1.00 84.56 175 TYR A C 1
ATOM 1462 O O . TYR A 1 175 ? 17.571 -15.784 9.144 1.00 84.56 175 TYR A O 1
ATOM 1470 N N . ASP A 1 176 ? 16.003 -17.011 8.096 1.00 88.50 176 ASP A N 1
ATOM 1471 C CA . ASP A 1 176 ? 16.016 -18.140 9.034 1.00 88.50 176 ASP A CA 1
ATOM 1472 C C . ASP A 1 176 ? 16.221 -19.504 8.355 1.00 88.50 176 ASP A C 1
ATOM 1474 O O . ASP A 1 176 ? 16.315 -20.513 9.048 1.00 88.50 176 ASP A O 1
ATOM 1478 N N . LYS A 1 177 ? 16.343 -19.538 7.019 1.00 93.25 177 LYS A N 1
ATOM 1479 C CA . LYS A 1 177 ? 16.531 -20.754 6.210 1.00 93.25 177 LYS A CA 1
ATOM 1480 C C . LYS A 1 177 ? 15.382 -21.763 6.286 1.00 93.25 177 LYS A C 1
ATOM 1482 O O . LYS A 1 177 ? 15.532 -22.894 5.840 1.00 93.25 177 LYS A O 1
ATOM 1487 N N . THR A 1 178 ? 14.218 -21.365 6.800 1.00 92.94 178 THR A N 1
ATOM 1488 C CA . THR A 1 178 ? 13.015 -22.203 6.771 1.00 92.94 178 THR A CA 1
ATOM 1489 C C . THR A 1 178 ? 12.601 -22.449 5.317 1.00 92.94 178 THR A C 1
ATOM 1491 O O . THR A 1 178 ? 12.497 -21.472 4.565 1.00 92.94 178 THR A O 1
ATOM 1494 N N . PRO A 1 179 ? 12.328 -23.707 4.919 1.00 93.56 179 PRO A N 1
ATOM 1495 C CA . PRO A 1 179 ? 11.763 -24.011 3.611 1.00 93.56 179 PRO A CA 1
ATOM 1496 C C . PRO A 1 179 ? 10.458 -23.251 3.392 1.00 93.56 179 PRO A C 1
ATOM 1498 O O . PRO A 1 179 ? 9.597 -23.198 4.278 1.00 93.56 179 PRO A O 1
ATOM 1501 N N . LEU A 1 180 ? 10.326 -22.640 2.223 1.00 89.31 180 LEU A N 1
ATOM 1502 C CA . LEU A 1 180 ? 9.136 -21.883 1.880 1.00 89.31 180 LEU A CA 1
ATOM 1503 C C . LEU A 1 180 ? 8.029 -22.821 1.393 1.00 89.31 180 LEU A C 1
ATOM 1505 O O . LEU A 1 180 ? 8.292 -23.854 0.782 1.00 89.31 180 LEU A O 1
ATOM 1509 N N . ILE A 1 181 ? 6.782 -22.445 1.663 1.00 88.12 181 ILE A N 1
ATOM 1510 C CA . ILE A 1 181 ? 5.599 -23.154 1.165 1.00 88.12 181 ILE A CA 1
ATOM 1511 C C . ILE A 1 181 ? 4.929 -22.328 0.070 1.00 88.12 181 ILE A C 1
ATOM 1513 O O . ILE A 1 181 ? 4.863 -21.103 0.177 1.00 88.12 181 ILE A O 1
ATOM 1517 N N . GLU A 1 182 ? 4.442 -22.988 -0.975 1.00 83.25 182 GLU A N 1
ATOM 1518 C CA . GLU A 1 182 ? 3.708 -22.334 -2.060 1.00 83.25 182 GLU A CA 1
ATOM 1519 C C . GLU A 1 182 ? 2.358 -21.804 -1.566 1.00 83.25 182 GLU A C 1
ATOM 1521 O O . GLU A 1 182 ? 1.659 -22.439 -0.772 1.00 83.25 182 GLU A O 1
ATOM 1526 N N . GLY A 1 183 ? 1.996 -20.624 -2.054 1.00 66.69 183 GLY A N 1
ATOM 1527 C CA . GLY A 1 183 ? 0.674 -20.042 -1.925 1.00 66.69 183 GLY A CA 1
ATOM 1528 C C . GLY A 1 183 ? 0.192 -19.549 -3.286 1.00 66.69 183 GLY A C 1
ATOM 1529 O O . GLY A 1 183 ? 0.976 -19.109 -4.125 1.00 66.69 183 GLY A O 1
ATOM 1530 N N . LEU A 1 184 ? -1.116 -19.630 -3.508 1.00 57.25 184 LEU A N 1
ATOM 1531 C CA . LEU A 1 184 ? -1.761 -19.106 -4.707 1.00 57.25 184 LEU A CA 1
ATOM 1532 C C . LEU A 1 184 ? -2.564 -17.866 -4.321 1.00 57.25 184 LEU A C 1
ATOM 1534 O O . LEU A 1 184 ? -3.468 -17.954 -3.487 1.00 57.25 184 LEU A O 1
ATOM 1538 N N . LEU A 1 185 ? -2.246 -16.719 -4.927 1.00 55.75 185 LEU A N 1
ATOM 1539 C CA . LEU A 1 185 ? -3.174 -15.593 -4.958 1.00 55.75 185 LEU A CA 1
ATOM 1540 C C . LEU A 1 185 ? -4.146 -15.884 -6.095 1.00 55.75 185 LEU A C 1
ATOM 1542 O O . LEU A 1 185 ? -3.778 -15.834 -7.264 1.00 55.75 185 LEU A O 1
ATOM 1546 N N . ALA A 1 186 ? -5.380 -16.250 -5.760 1.00 46.66 186 ALA A N 1
ATOM 1547 C CA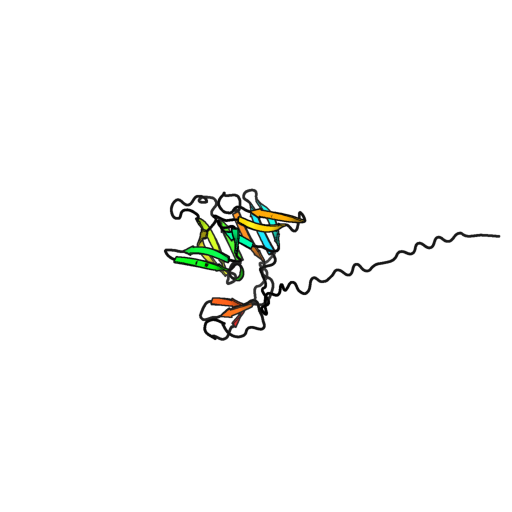 . ALA A 1 186 ? -6.451 -16.136 -6.736 1.00 46.66 186 ALA A CA 1
ATOM 1548 C C . ALA A 1 186 ? -6.721 -14.638 -6.941 1.00 46.66 186 ALA A C 1
ATOM 1550 O O . ALA A 1 186 ? -6.805 -13.911 -5.943 1.00 46.66 186 ALA A O 1
ATOM 1551 N N . GLU A 1 187 ? -6.850 -14.186 -8.199 1.00 41.09 187 GLU A N 1
ATOM 1552 C CA . GLU A 1 187 ? -7.443 -12.874 -8.500 1.00 41.09 187 GLU A CA 1
ATOM 1553 C C . GLU A 1 187 ? -8.685 -12.731 -7.611 1.00 41.09 187 GLU A C 1
ATOM 1555 O O . GLU A 1 187 ? -9.524 -13.635 -7.553 1.00 41.09 187 GLU A O 1
ATOM 1560 N N . SER A 1 188 ? -8.783 -11.629 -6.867 1.00 40.34 188 SER A N 1
ATOM 1561 C CA . SER A 1 188 ? -10.054 -11.263 -6.253 1.00 40.34 188 SER A CA 1
ATOM 1562 C C . SER A 1 188 ? -11.096 -11.251 -7.362 1.00 40.34 188 SER A C 1
ATOM 1564 O O . SER A 1 188 ? -10.903 -10.522 -8.335 1.00 40.34 188 SER A O 1
ATOM 1566 N N . ASP A 1 189 ? -12.132 -12.085 -7.226 1.00 33.16 189 ASP A N 1
ATOM 1567 C CA . ASP A 1 189 ? -13.233 -12.180 -8.183 1.00 33.16 189 ASP A CA 1
ATOM 1568 C C . ASP A 1 189 ? -13.619 -10.774 -8.673 1.00 33.16 189 ASP A C 1
ATOM 1570 O O . ASP A 1 189 ? -13.931 -9.896 -7.862 1.00 33.16 189 ASP A O 1
ATOM 1574 N N . LYS A 1 190 ? -13.503 -10.575 -9.993 1.00 33.00 190 LYS A N 1
ATOM 1575 C CA . LYS A 1 190 ? -13.880 -9.349 -10.709 1.00 33.00 190 LYS A CA 1
ATOM 1576 C C . LYS A 1 190 ? -15.343 -8.983 -10.490 1.00 33.00 190 LYS A C 1
ATOM 1578 O O . LYS A 1 190 ? -16.188 -9.909 -10.481 1.00 33.00 190 LYS A O 1
#

Radius of gyration: 22.39 Å; Cα contacts (8 Å, |Δi|>4): 375; chains: 1; bounding box: 38×39×98 Å

Solvent-accessible surface area (backbone atoms only — not comparable to full-atom values): 11239 Å² total; per-residue (Å²): 135,89,81,82,85,78,83,80,81,81,78,78,78,69,77,80,73,70,75,72,87,79,73,86,62,55,77,53,95,93,43,80,49,75,70,49,57,30,30,42,36,27,32,69,86,68,53,76,42,56,24,25,63,53,34,33,28,43,78,84,69,50,82,35,68,44,43,50,37,33,49,95,92,48,76,46,79,45,44,51,87,53,39,30,35,38,40,44,42,94,89,38,40,78,32,88,86,46,80,62,23,26,40,30,36,39,30,28,66,89,69,52,72,47,77,36,30,35,58,25,67,29,36,41,35,27,35,29,66,88,79,71,40,82,46,78,45,56,61,52,70,66,44,51,38,32,40,34,46,54,75,87,60,62,32,30,32,20,84,85,81,65,52,75,36,70,54,84,89,62,59,50,33,91,88,77,61,45,64,44,42,82,47,79,61,72,77,76,84,128

Sequence (190 aa):
MKNFLILILIFSYFPLIGEEVKDNKILFEDRVYDPFFSATVVDNQGEEFLISRASFFDEFNDKKFFFWVRRNSGLYSLSFKNIKKINFSTSDYADTTYKNFTKCSIELVTGEKYPVYLKTTGYFNGWDQKFGAAVTFYLHYNLITSIEFHQDGEYKICPFCGTIYFDSEIDECIYDKTPLIEGLLAESDK